Protein AF-A0A6I1F2P9-F1 (afdb_monomer)

Foldseek 3Di:
DPPDDQPLCPPPQWDDDVVDTDGHPPDDPVSVVSVVVVCCVVPVDPDPDDDPPPPPPPPVVLCVPLVCCLQPPVQVVCVVVVFGFLVSLLSLVCVLPVPCSVVLLVLLVVVPDPHSRRSRRVLSNVLSPDPDPVVSLQCCCPVSVDFQQSSLSSCCSNPVVRGDRDDPVVVVVCVVVVHDDDDSPCRGDDD

Secondary structure (DSSP, 8-state):
--PPPPGGGGSTTEEEETTEEEE-TT--HHHHHHHHHHHHHHSPPP-SSS---------GGGGTTHHHHIIIIIHHHHHHHSS--HHHHHHHHHHHHGGGHHHHHHHHHTTT-SSHHHHHHHHHHHHHH--SHHHHHHIIIIIS---HHHHHHHHHHH-TTT-----HHHHHHHHHTT-----TT--S---

Mean predicted aligned error: 13.9 Å

pLDDT: mean 85.66, std 15.65, range [37.16, 98.56]

Solvent-accessible surface area (backbone atoms only — not comparable to full-atom values): 11263 Å² total; per-residue (Å²): 129,91,70,80,80,63,75,37,74,79,35,94,40,45,41,83,48,91,100,49,74,49,69,46,96,83,50,53,68,71,44,52,51,52,47,53,53,50,48,43,68,78,50,56,78,73,63,99,70,88,78,84,71,80,73,71,80,76,60,67,71,56,60,74,48,48,64,60,36,36,63,57,50,48,21,48,50,26,72,74,71,41,30,42,53,39,70,60,51,48,50,52,40,36,75,76,36,56,92,44,41,69,61,50,53,50,54,51,46,72,73,73,42,97,40,62,48,59,33,38,28,50,57,37,31,53,44,58,70,45,90,43,72,66,57,36,51,43,42,35,23,62,76,67,62,31,40,51,48,56,36,28,41,51,39,22,38,73,38,56,95,81,34,57,69,50,41,73,69,53,51,53,51,36,48,76,72,72,47,90,76,82,71,76,82,67,47,59,74,77,133

Nearest PDB structures (foldseek):
  3fhg-assembly1_A  TM=4.119E-01  e=4.046E-01  Saccharolobus solfataricus

Sequence (191 aa):
MVGKKPNFIDSPYFVGEPDNWHLRPDAPKEVVNGYNEFMKEENPEPSKNQTESQEQELDFRAFYDIEKYLLGTVHNRFKEQGYLSAPDFFLIVIWKSNRSKSKVAKRVLEMGYPSLQEAVKSITAEVNLLNDSMQRLKYLMANCGFRLPMASAILTVLFPDSFTVYDVRVCDVLQVSGYRYHSLTDRKFSE

Radius of gyration: 24.93 Å; Cα contacts (8 Å, |Δi|>4): 177; chains: 1; bounding box: 52×33×72 Å

Structure (mmCIF, N/CA/C/O backbone):
data_AF-A0A6I1F2P9-F1
#
_entry.id   AF-A0A6I1F2P9-F1
#
loop_
_atom_site.group_PDB
_atom_site.id
_atom_site.type_symbol
_atom_site.label_atom_id
_atom_site.label_alt_id
_atom_site.label_comp_id
_atom_site.label_asym_id
_atom_site.label_entity_id
_atom_site.label_seq_id
_atom_site.pdbx_PDB_ins_code
_atom_site.Cartn_x
_atom_site.Cartn_y
_atom_site.Cartn_z
_atom_site.occupancy
_atom_site.B_iso_or_equiv
_atom_site.auth_seq_id
_atom_site.auth_comp_id
_atom_site.auth_asym_id
_atom_site.auth_atom_id
_atom_site.pdbx_PDB_model_num
ATOM 1 N N . MET A 1 1 ? -27.081 15.669 40.797 1.00 37.16 1 MET A N 1
ATOM 2 C CA . MET A 1 1 ? -27.094 15.279 42.223 1.00 37.16 1 MET A CA 1
ATOM 3 C C . MET A 1 1 ? -25.701 15.555 42.757 1.00 37.16 1 MET A C 1
ATOM 5 O O . MET A 1 1 ? -24.754 15.155 42.097 1.00 37.16 1 MET A O 1
ATOM 9 N N . VAL A 1 2 ? -25.548 16.303 43.852 1.00 40.19 2 VAL A N 1
ATOM 10 C CA . VAL A 1 2 ? -24.220 16.530 44.450 1.00 40.19 2 VAL A CA 1
ATOM 11 C C . VAL A 1 2 ? -23.868 15.256 45.215 1.00 40.19 2 VAL A C 1
ATOM 13 O O . VAL A 1 2 ? -24.245 15.098 46.374 1.00 40.19 2 VAL A O 1
ATOM 16 N N . GLY A 1 3 ? -23.268 14.294 44.509 1.00 56.28 3 GLY A N 1
ATOM 17 C CA . GLY A 1 3 ? -22.752 13.068 45.106 1.00 56.28 3 GLY A CA 1
ATOM 18 C C . GLY A 1 3 ? -21.722 13.427 46.170 1.00 56.28 3 GLY A C 1
ATOM 19 O O . GLY A 1 3 ? -20.904 14.329 45.981 1.00 56.28 3 GLY A O 1
ATOM 20 N N . LYS A 1 4 ? -21.802 12.774 47.329 1.00 67.44 4 LYS A N 1
ATOM 21 C CA . LYS A 1 4 ? -20.843 12.968 48.415 1.00 67.44 4 LYS A CA 1
ATOM 22 C C . LYS A 1 4 ? -19.451 12.631 47.875 1.00 67.44 4 LYS A C 1
ATOM 24 O O . LYS A 1 4 ? -19.230 11.505 47.446 1.00 67.44 4 LYS A O 1
ATOM 29 N N . LYS A 1 5 ? -18.542 13.612 47.867 1.00 76.00 5 LYS A N 1
ATOM 30 C CA . LYS A 1 5 ? -17.168 13.436 47.377 1.00 76.00 5 LYS A CA 1
ATOM 31 C C . LYS A 1 5 ? -16.517 12.235 48.092 1.00 76.00 5 LYS A C 1
ATOM 33 O O . LYS A 1 5 ? -16.494 12.236 49.325 1.00 76.00 5 LYS A O 1
ATOM 38 N N . PRO A 1 6 ? -16.005 11.230 47.363 1.00 81.56 6 PRO A N 1
ATOM 39 C CA . PRO A 1 6 ? -15.302 10.104 47.965 1.00 81.56 6 PRO A CA 1
ATOM 40 C C . PRO A 1 6 ? -14.040 10.535 48.719 1.00 81.56 6 PRO A C 1
ATOM 42 O O . PRO A 1 6 ? -13.285 11.388 48.250 1.00 81.56 6 PRO A O 1
ATOM 45 N N . ASN A 1 7 ? -13.761 9.883 49.850 1.00 83.00 7 ASN A N 1
ATOM 46 C CA . ASN A 1 7 ? -12.615 10.215 50.705 1.00 83.00 7 ASN A CA 1
ATOM 47 C C . ASN A 1 7 ? -11.250 9.981 50.027 1.00 83.00 7 ASN A C 1
ATOM 49 O O . ASN A 1 7 ? -10.272 10.625 50.400 1.00 83.00 7 ASN A O 1
ATOM 53 N N . PHE A 1 8 ? -11.155 9.072 49.045 1.00 86.12 8 PHE A N 1
ATOM 54 C CA . PHE A 1 8 ? -9.876 8.764 48.389 1.00 86.12 8 PHE A CA 1
ATOM 55 C C . PHE A 1 8 ? -9.343 9.937 47.551 1.00 86.12 8 PHE A C 1
ATOM 57 O O . PHE A 1 8 ? -8.138 10.006 47.333 1.00 86.12 8 PHE A O 1
ATOM 64 N N . ILE A 1 9 ? -10.205 10.861 47.105 1.00 86.69 9 ILE A N 1
ATOM 65 C CA . ILE A 1 9 ? -9.805 12.001 46.262 1.00 86.69 9 ILE A CA 1
ATOM 66 C C . ILE A 1 9 ? -8.877 12.960 47.025 1.00 86.69 9 ILE A C 1
ATOM 68 O O . ILE A 1 9 ? -8.029 13.606 46.421 1.00 86.69 9 ILE A O 1
ATOM 72 N N . ASP A 1 10 ? -9.011 13.036 48.352 1.00 88.06 10 ASP A N 1
ATOM 73 C CA . ASP A 1 10 ? -8.153 13.858 49.216 1.00 88.06 10 ASP A CA 1
ATOM 74 C C . ASP A 1 10 ? -6.884 13.118 49.682 1.00 88.06 10 ASP A C 1
ATOM 76 O O . ASP A 1 10 ? -6.092 13.645 50.464 1.00 88.06 10 ASP A O 1
ATOM 80 N N . SER A 1 11 ? -6.670 11.888 49.205 1.00 87.12 11 SER A N 1
ATOM 81 C CA . SER A 1 11 ? -5.486 11.097 49.527 1.00 87.12 11 SER A CA 1
ATOM 82 C C . SER A 1 11 ? -4.242 11.641 48.815 1.00 87.12 11 SER A C 1
ATOM 84 O O . SER A 1 11 ? -4.290 11.858 47.604 1.00 87.12 11 SER A O 1
ATOM 86 N N . PRO A 1 12 ? -3.078 11.747 49.489 1.00 90.56 12 PRO A N 1
ATOM 87 C CA . PRO A 1 12 ? -1.821 12.134 48.836 1.00 90.56 12 PRO A CA 1
ATOM 88 C C . PRO A 1 12 ? -1.334 11.101 47.802 1.00 90.56 12 PRO A C 1
ATOM 90 O O . PRO A 1 12 ? -0.401 11.370 47.043 1.00 90.56 12 PRO A O 1
ATOM 93 N N . TYR A 1 13 ? -1.952 9.917 47.778 1.00 89.50 13 TYR A N 1
ATOM 94 C CA . TYR A 1 13 ? -1.674 8.848 46.825 1.00 89.50 13 TYR A CA 1
ATOM 95 C C . TYR A 1 13 ? -2.549 8.912 45.570 1.00 89.50 13 TYR A C 1
ATOM 97 O O . TYR A 1 13 ? -2.275 8.180 44.623 1.00 89.50 13 TYR A O 1
ATOM 105 N N . PHE A 1 14 ? -3.587 9.750 45.554 1.00 90.56 14 PHE A N 1
ATOM 106 C CA . PHE A 1 14 ? -4.471 9.907 44.405 1.00 90.56 14 PHE A CA 1
ATOM 107 C C . PHE A 1 14 ? -3.921 10.940 43.419 1.00 90.56 14 PHE A C 1
ATOM 109 O O . PHE A 1 14 ? -3.511 12.036 43.802 1.00 90.56 14 PHE A O 1
ATOM 116 N N . VAL A 1 15 ? -3.910 10.577 42.137 1.00 86.56 15 VAL A N 1
ATOM 117 C CA . VAL A 1 15 ? -3.526 11.443 41.021 1.00 86.56 15 VAL A CA 1
ATOM 118 C C . VAL A 1 15 ? -4.770 11.680 40.172 1.00 86.56 15 VAL A C 1
ATOM 120 O O . VAL A 1 15 ? -5.302 10.745 39.584 1.00 86.56 15 VAL A O 1
ATOM 123 N N . GLY A 1 16 ? -5.247 12.926 40.150 1.00 85.56 16 GLY A N 1
ATOM 124 C CA . GLY A 1 16 ? -6.494 13.340 39.496 1.00 85.56 16 GLY A CA 1
ATOM 125 C C . GLY A 1 16 ? -6.275 14.190 38.244 1.00 85.56 16 GLY A C 1
ATOM 126 O O . GLY A 1 16 ? -6.893 15.244 38.104 1.00 85.56 16 GLY A O 1
ATOM 127 N N . GLU A 1 17 ? -5.360 13.787 37.365 1.00 84.44 17 GLU A N 1
ATOM 128 C CA . GLU A 1 17 ? -5.117 14.479 36.093 1.00 84.44 17 GLU A CA 1
ATOM 129 C C . GLU A 1 17 ? -6.258 14.207 35.090 1.00 84.44 17 GLU A C 1
ATOM 131 O O . GLU A 1 17 ? -6.824 13.112 35.107 1.00 84.44 17 GLU A O 1
ATOM 136 N N . PRO A 1 18 ? -6.621 15.154 34.202 1.00 69.50 18 PRO A N 1
ATOM 137 C CA . PRO A 1 18 ? -7.591 14.893 33.135 1.00 69.50 18 PRO A CA 1
ATOM 138 C C . PRO A 1 18 ? -7.186 13.653 32.317 1.00 69.50 18 PRO A C 1
ATOM 140 O O . PRO A 1 18 ? -6.043 13.564 31.880 1.00 69.50 18 PRO A O 1
ATOM 143 N N . AS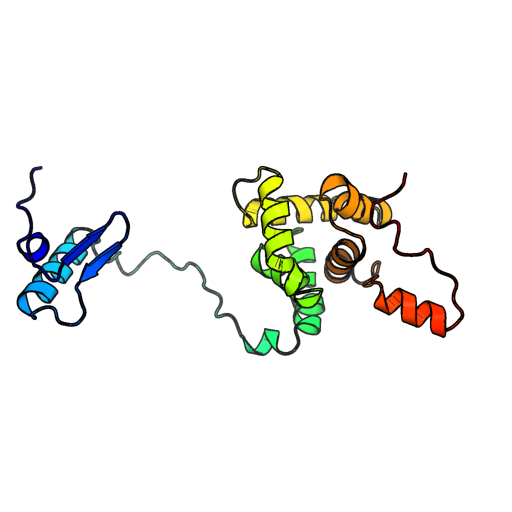P A 1 19 ? -8.103 12.693 32.161 1.00 67.31 19 ASP A N 1
ATOM 144 C CA . ASP A 1 19 ? -7.904 11.384 31.503 1.00 67.31 19 ASP A CA 1
ATOM 145 C C . ASP A 1 19 ? -6.862 10.436 32.139 1.00 67.31 19 ASP A C 1
ATOM 147 O O . ASP A 1 19 ? -6.539 9.397 31.563 1.00 67.31 19 ASP A O 1
ATOM 151 N N . ASN A 1 20 ? -6.350 10.737 33.338 1.00 78.19 20 ASN A N 1
ATOM 152 C CA . ASN A 1 20 ? -5.316 9.932 33.996 1.00 78.19 20 ASN A CA 1
ATOM 153 C C . ASN A 1 20 ? -5.538 9.810 35.514 1.00 78.19 20 ASN A C 1
ATOM 155 O O . ASN A 1 20 ? -4.704 10.211 36.330 1.00 78.19 20 ASN A O 1
ATOM 159 N N . TRP A 1 21 ? -6.684 9.248 35.904 1.00 85.81 21 TRP A N 1
ATOM 160 C CA . TRP A 1 21 ? -6.979 8.964 37.310 1.00 85.81 21 TRP A CA 1
ATOM 161 C C . TRP A 1 21 ? -6.337 7.647 37.731 1.00 85.81 21 TRP A C 1
ATOM 163 O O . TRP A 1 21 ? -6.618 6.597 37.155 1.00 85.81 21 TRP A O 1
ATOM 173 N N . HIS A 1 22 ? -5.459 7.698 38.730 1.00 86.81 22 HIS A N 1
ATOM 174 C CA . HIS A 1 22 ? -4.819 6.507 39.287 1.00 86.81 22 HIS A CA 1
ATOM 175 C C . HIS 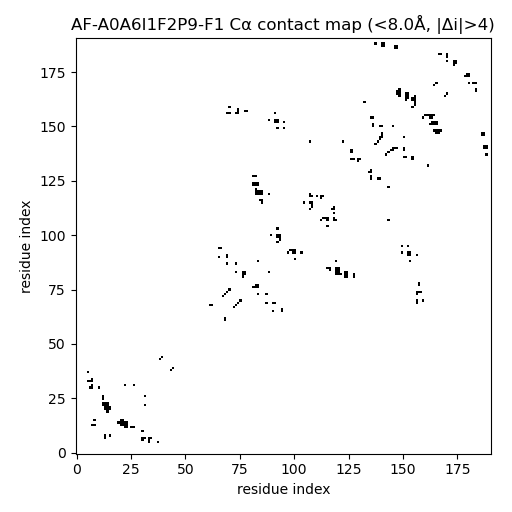A 1 22 ? -4.347 6.723 40.731 1.00 86.81 22 HIS A C 1
ATOM 177 O O . HIS A 1 22 ? -4.296 7.845 41.240 1.00 86.81 22 HIS A O 1
ATOM 183 N N . LEU A 1 23 ? -3.990 5.621 41.397 1.00 89.56 23 LEU A N 1
ATOM 184 C CA . LEU A 1 23 ? -3.323 5.625 42.696 1.00 89.56 23 LEU A CA 1
ATOM 185 C C . LEU A 1 23 ? -1.832 5.319 42.532 1.00 89.56 23 LEU A C 1
ATOM 187 O O . LEU A 1 23 ? -1.435 4.522 41.681 1.00 89.56 23 LEU A O 1
ATOM 191 N N . ARG A 1 24 ? -1.001 5.914 43.387 1.00 87.38 24 ARG A N 1
ATOM 192 C CA . ARG A 1 24 ? 0.413 5.545 43.515 1.00 87.38 24 ARG A CA 1
ATOM 193 C C . ARG A 1 24 ? 0.555 4.109 44.053 1.00 87.38 24 ARG A C 1
ATOM 195 O O . ARG A 1 24 ? -0.292 3.663 44.828 1.00 87.38 24 ARG A O 1
ATOM 202 N N . PRO A 1 25 ? 1.620 3.379 43.673 1.00 84.19 25 PRO A N 1
ATOM 203 C CA . PRO A 1 25 ? 1.782 1.957 43.999 1.00 84.19 25 PRO A CA 1
ATOM 204 C C . PRO A 1 25 ? 1.924 1.655 45.500 1.00 84.19 25 PRO A C 1
ATOM 206 O O . PRO A 1 25 ? 1.744 0.513 45.912 1.00 84.19 25 PRO A O 1
ATOM 209 N N . ASP A 1 26 ? 2.236 2.657 46.318 1.00 87.81 26 ASP A N 1
ATOM 210 C CA . ASP A 1 26 ? 2.389 2.580 47.772 1.00 87.81 26 ASP A CA 1
ATOM 211 C C . ASP A 1 26 ? 1.138 3.041 48.547 1.00 87.81 26 ASP A C 1
ATOM 213 O O . ASP A 1 26 ? 1.201 3.255 49.759 1.00 87.81 26 ASP A O 1
ATOM 217 N N . ALA A 1 27 ? -0.006 3.184 47.867 1.00 89.06 27 ALA A N 1
ATOM 218 C CA . ALA A 1 27 ? -1.256 3.606 48.487 1.00 89.06 27 ALA A CA 1
ATOM 219 C C . ALA A 1 27 ? -1.728 2.632 49.594 1.00 89.06 27 ALA A C 1
ATOM 221 O O . ALA A 1 27 ? -1.734 1.412 49.393 1.00 89.06 27 ALA A O 1
ATOM 222 N N . PRO A 1 28 ? -2.200 3.146 50.747 1.00 90.56 28 PRO A N 1
ATOM 223 C CA . PRO A 1 28 ? -2.808 2.334 51.796 1.00 90.56 28 PRO A CA 1
ATOM 224 C C . PRO A 1 28 ? -4.014 1.540 51.292 1.00 90.56 28 PRO A C 1
ATOM 226 O O . PRO A 1 28 ? -4.772 2.001 50.433 1.00 90.56 28 PRO A O 1
ATOM 229 N N . LYS A 1 29 ? -4.235 0.357 51.876 1.00 86.00 29 LYS A N 1
ATOM 230 C CA . LYS A 1 29 ? -5.320 -0.552 51.474 1.00 86.00 29 LYS A CA 1
ATOM 231 C C . LYS A 1 29 ? -6.698 0.104 51.563 1.00 86.00 29 LYS A C 1
ATOM 233 O O . LYS A 1 29 ? -7.539 -0.159 50.710 1.00 86.00 29 LYS A O 1
ATOM 238 N N . GLU A 1 30 ? -6.928 0.974 52.546 1.00 87.31 30 GLU A N 1
ATOM 239 C CA . GLU A 1 30 ? -8.204 1.683 52.683 1.00 87.31 30 GLU A CA 1
ATOM 240 C C . GLU A 1 30 ? -8.473 2.616 51.492 1.00 87.31 30 GLU A C 1
ATOM 242 O O . GLU A 1 30 ? -9.599 2.683 51.001 1.00 87.31 30 GLU A O 1
ATOM 247 N N . VAL A 1 31 ? -7.435 3.292 50.985 1.00 85.81 31 VAL A N 1
ATOM 248 C CA . VAL A 1 31 ? -7.526 4.193 49.823 1.00 85.81 31 VAL A CA 1
ATOM 249 C C . VAL A 1 31 ? -7.784 3.396 48.546 1.00 85.81 31 VAL A C 1
ATOM 251 O O . VAL A 1 31 ? -8.632 3.783 47.745 1.00 85.81 31 VAL A O 1
ATOM 254 N N . VAL A 1 32 ? -7.092 2.264 48.378 1.00 86.38 32 VAL A N 1
ATOM 255 C CA . VAL A 1 32 ? -7.274 1.359 47.230 1.00 86.38 32 VAL A CA 1
ATOM 256 C C . VAL A 1 32 ? -8.697 0.812 47.179 1.00 86.38 32 VAL A C 1
ATOM 258 O O . VAL A 1 32 ? -9.325 0.832 46.122 1.00 86.38 32 VAL A O 1
ATOM 261 N N . ASN A 1 33 ? -9.232 0.366 48.317 1.00 85.44 33 ASN A N 1
ATOM 262 C CA . ASN A 1 33 ? -10.596 -0.151 48.386 1.00 85.44 33 ASN A CA 1
ATOM 263 C C . ASN A 1 33 ? -11.622 0.928 48.019 1.00 85.44 33 ASN A C 1
ATOM 265 O O . ASN A 1 33 ? -12.460 0.685 47.154 1.00 85.44 33 ASN A O 1
ATOM 269 N N . GLY A 1 34 ? -11.502 2.132 48.593 1.00 85.06 34 GLY A N 1
ATOM 270 C CA . GLY A 1 34 ? -12.416 3.238 48.296 1.00 85.06 34 GLY A CA 1
ATOM 271 C C . GLY A 1 34 ? -12.358 3.710 46.838 1.00 85.06 34 GLY A C 1
ATOM 272 O O . GLY A 1 34 ? -13.390 4.037 46.258 1.00 85.06 34 GLY A O 1
ATOM 273 N N . TYR A 1 35 ? -11.172 3.708 46.221 1.00 86.50 35 TYR A N 1
ATOM 274 C CA . TYR A 1 35 ? -11.013 4.008 44.795 1.00 86.50 35 TYR A CA 1
ATOM 275 C C . TYR A 1 35 ? -11.685 2.954 43.905 1.00 86.50 35 TYR A C 1
ATOM 277 O O . TYR A 1 35 ? -12.406 3.295 42.970 1.00 86.50 35 TYR A O 1
ATOM 285 N N . ASN A 1 36 ? -11.487 1.670 44.216 1.00 84.50 36 ASN A N 1
ATOM 286 C CA . ASN A 1 36 ? -12.069 0.565 43.454 1.00 84.50 36 ASN A CA 1
ATOM 287 C C . ASN A 1 36 ? -13.598 0.513 43.566 1.00 84.50 36 ASN A C 1
ATOM 289 O O . ASN A 1 36 ? -14.265 0.189 42.588 1.00 84.50 36 ASN A O 1
ATOM 293 N N . GLU A 1 37 ? -14.158 0.807 44.741 1.00 86.31 37 GLU A N 1
ATOM 294 C CA . GLU A 1 37 ? -15.610 0.910 44.937 1.00 86.31 37 GLU A CA 1
ATOM 295 C C . GLU A 1 37 ? -16.201 2.032 44.084 1.00 86.31 37 GLU A C 1
ATOM 297 O O . GLU A 1 37 ? -17.134 1.793 43.324 1.00 86.31 37 GLU A O 1
ATOM 302 N N . PHE A 1 38 ? -15.592 3.218 44.114 1.00 84.31 38 PHE A N 1
ATOM 303 C CA . PHE A 1 38 ? -16.034 4.347 43.301 1.00 84.31 38 PHE A CA 1
ATOM 304 C C . PHE A 1 38 ? -15.941 4.072 41.795 1.00 84.31 38 PHE A C 1
ATOM 306 O O . PHE A 1 38 ? -16.872 4.372 41.055 1.00 84.31 38 PHE A O 1
ATOM 313 N N . MET A 1 39 ? -14.858 3.439 41.332 1.00 79.88 39 MET A N 1
ATOM 314 C CA . MET A 1 39 ? -14.728 3.064 39.920 1.00 79.88 39 MET A CA 1
ATOM 315 C C . MET A 1 39 ? -15.780 2.040 39.480 1.00 79.88 39 MET A C 1
ATOM 317 O O . MET A 1 39 ? -16.229 2.095 38.339 1.00 79.88 39 MET A O 1
ATOM 321 N N . LYS A 1 40 ? -16.208 1.139 40.374 1.00 80.50 40 LYS A N 1
ATOM 322 C CA . LYS A 1 40 ? -17.317 0.208 40.110 1.00 80.50 40 LYS A CA 1
ATOM 323 C C . LYS A 1 40 ? -18.682 0.896 40.073 1.00 80.50 40 LYS A C 1
ATOM 325 O O . LYS A 1 40 ? -19.576 0.390 39.406 1.00 80.50 40 LYS A O 1
ATOM 330 N N . GLU A 1 41 ? -18.865 1.998 40.797 1.00 78.38 41 GLU A N 1
ATOM 331 C CA . GLU A 1 41 ? -20.106 2.783 40.776 1.00 78.38 41 GLU A CA 1
ATOM 332 C C . GLU A 1 41 ? -20.204 3.676 39.530 1.00 78.38 41 GLU A C 1
ATOM 334 O O . GLU A 1 41 ? -21.264 3.739 38.910 1.00 78.38 41 GLU A O 1
ATOM 339 N N . GLU A 1 42 ? -19.107 4.333 39.139 1.00 74.25 42 GLU A N 1
ATOM 340 C CA . GLU A 1 42 ? -19.047 5.222 37.966 1.00 74.25 42 GLU A CA 1
ATOM 341 C C . GLU A 1 42 ? -18.990 4.450 36.639 1.00 74.25 42 GLU A C 1
ATOM 343 O O . GLU A 1 42 ? -19.576 4.869 35.643 1.00 74.25 42 GLU A O 1
ATOM 348 N N . ASN A 1 43 ? -18.314 3.299 36.627 1.00 65.69 43 ASN A N 1
ATOM 349 C CA . ASN A 1 43 ? -18.296 2.348 35.520 1.00 65.69 43 ASN A CA 1
ATOM 350 C C . ASN A 1 43 ? -18.782 0.990 36.037 1.00 65.69 43 ASN A C 1
ATOM 352 O O . ASN A 1 43 ? -17.961 0.107 36.312 1.00 65.69 43 ASN A O 1
ATOM 356 N N . PRO A 1 44 ? -20.107 0.799 36.190 1.00 59.50 44 PRO A N 1
ATOM 357 C CA . PRO A 1 44 ? -20.640 -0.517 36.500 1.00 59.50 44 PRO A CA 1
ATOM 358 C C . PRO A 1 44 ? -20.125 -1.498 35.453 1.00 59.50 44 PRO A C 1
ATOM 360 O O . PRO A 1 44 ? -20.199 -1.212 34.255 1.00 59.50 44 PRO A O 1
ATOM 363 N N . GLU A 1 45 ? -19.571 -2.629 35.908 1.00 48.69 45 GLU A N 1
ATOM 364 C CA . GLU A 1 45 ? -19.126 -3.688 35.004 1.00 48.69 45 GLU A CA 1
ATOM 365 C C . GLU A 1 45 ? -20.243 -3.934 33.985 1.00 48.69 45 GLU A C 1
ATOM 367 O O . GLU A 1 45 ? -21.381 -4.215 34.392 1.00 48.69 45 GLU A O 1
ATOM 372 N N . PRO A 1 46 ? -19.977 -3.788 32.674 1.00 42.03 46 PRO A N 1
ATOM 373 C CA . PRO A 1 46 ? -20.993 -4.083 31.690 1.00 42.03 46 PRO A CA 1
ATOM 374 C C . PRO A 1 46 ? -21.441 -5.521 31.928 1.00 42.03 46 PRO A C 1
ATOM 376 O O . PRO A 1 46 ? -20.620 -6.421 32.139 1.00 42.03 46 PRO A O 1
ATOM 379 N N . SER A 1 47 ? -22.763 -5.727 31.947 1.00 38.03 47 SER A N 1
ATOM 380 C CA . SER A 1 47 ? -23.341 -7.066 32.007 1.00 38.03 47 SER A CA 1
ATOM 381 C C . SER A 1 47 ? -22.582 -7.955 31.025 1.00 38.03 47 SER A C 1
ATOM 383 O O . SER A 1 47 ? -22.290 -7.502 29.920 1.00 38.03 47 SER A O 1
ATOM 385 N N . LYS A 1 48 ? -22.259 -9.195 31.409 1.00 46.12 48 LYS A N 1
ATOM 386 C CA . LYS A 1 48 ? -21.417 -10.137 30.641 1.00 46.12 48 LYS A CA 1
ATOM 387 C C . LYS A 1 48 ? -21.927 -10.507 29.234 1.00 46.12 48 LYS A C 1
ATOM 389 O O . LYS A 1 48 ? -21.430 -11.454 28.641 1.00 46.12 48 LYS A O 1
ATOM 394 N N . ASN A 1 49 ? -22.883 -9.770 28.687 1.00 49.16 49 ASN A N 1
ATOM 395 C CA . ASN A 1 49 ? -23.316 -9.840 27.309 1.00 49.16 49 ASN A CA 1
ATOM 396 C C . ASN A 1 49 ? -23.136 -8.456 26.679 1.00 49.16 49 ASN A C 1
ATOM 398 O O . ASN A 1 49 ? -23.752 -7.505 27.148 1.00 49.16 49 ASN A O 1
ATOM 402 N N . GLN A 1 50 ? -22.385 -8.408 25.573 1.00 48.41 50 GLN A N 1
ATOM 403 C CA . GLN A 1 50 ? -22.079 -7.250 24.712 1.00 48.41 50 GLN A CA 1
ATOM 404 C C . GLN A 1 50 ? -20.704 -6.621 24.965 1.00 48.41 50 GLN A C 1
ATOM 406 O O . GLN A 1 50 ? -20.578 -5.587 25.608 1.00 48.41 50 GLN A O 1
ATOM 411 N N . THR A 1 51 ? -19.666 -7.251 24.411 1.00 38.16 51 THR A N 1
ATOM 412 C CA . THR A 1 51 ? -18.738 -6.653 23.429 1.00 38.16 51 THR A CA 1
ATOM 413 C C . THR A 1 51 ? -17.865 -7.797 22.909 1.00 38.16 51 THR A C 1
ATOM 415 O O . THR A 1 51 ? -16.732 -7.982 23.331 1.00 38.16 51 THR A O 1
ATOM 418 N N . GLU A 1 52 ? -18.399 -8.607 21.994 1.00 38.56 52 GLU A N 1
ATOM 419 C CA . GLU A 1 52 ? -17.538 -9.337 21.058 1.00 38.56 52 GLU A CA 1
ATOM 420 C C . GLU A 1 52 ? -17.144 -8.354 19.949 1.00 38.56 52 GLU A C 1
ATOM 422 O O . GLU A 1 52 ? -17.583 -8.447 18.805 1.00 38.56 52 GLU A O 1
ATOM 427 N N . SER A 1 53 ? -16.308 -7.367 20.276 1.00 39.31 53 SER A N 1
ATOM 428 C CA . SER A 1 53 ? -15.324 -6.956 19.284 1.00 39.31 53 SER A CA 1
ATOM 429 C C . SER A 1 53 ? -14.431 -8.175 19.127 1.00 39.31 53 SER A C 1
ATOM 431 O O . SER A 1 53 ? -13.696 -8.508 20.053 1.00 39.31 53 SER A O 1
ATOM 433 N N . GLN A 1 54 ? -14.577 -8.900 18.020 1.00 39.38 54 GLN A N 1
ATOM 434 C CA . GLN A 1 54 ? -13.677 -9.992 17.678 1.00 39.38 54 GLN A CA 1
ATOM 435 C C . GLN A 1 54 ? -12.262 -9.415 17.547 1.00 39.38 54 GLN A C 1
ATOM 437 O O . GLN A 1 54 ? -11.833 -9.028 16.461 1.00 39.38 54 GLN A O 1
ATOM 442 N N . GLU A 1 55 ? -11.536 -9.317 18.658 1.00 46.34 55 GLU A N 1
ATOM 443 C CA . GLU A 1 55 ? -10.085 -9.287 18.639 1.00 46.34 55 GLU A CA 1
ATOM 444 C C . GLU A 1 55 ? -9.678 -10.643 18.075 1.00 46.34 55 GLU A C 1
ATOM 446 O O . GLU A 1 55 ? -9.586 -11.642 18.784 1.00 46.34 55 GLU A O 1
ATOM 451 N N . GLN A 1 56 ? -9.530 -10.704 16.750 1.00 53.81 56 GLN A N 1
ATOM 452 C CA . GLN A 1 56 ? -8.795 -11.788 16.126 1.00 53.81 56 GLN A CA 1
ATOM 453 C C . GLN A 1 56 ? -7.432 -11.814 16.809 1.00 53.81 56 GLN A C 1
ATOM 455 O O . GLN A 1 56 ? -6.659 -10.864 16.672 1.00 53.81 56 GLN A O 1
ATOM 460 N N . GLU A 1 57 ? -7.177 -12.870 17.581 1.00 55.41 57 GLU A N 1
ATOM 461 C CA . GLU A 1 57 ? -5.890 -13.126 18.211 1.00 55.41 57 GLU A CA 1
ATOM 462 C C . GLU A 1 57 ? -4.822 -13.040 17.116 1.00 55.41 57 GLU A C 1
ATOM 464 O O . GLU A 1 57 ? -4.761 -13.868 16.203 1.00 55.41 57 GLU A O 1
ATOM 469 N N . LEU A 1 58 ? -4.051 -11.951 17.133 1.00 63.09 58 LEU A N 1
ATOM 470 C CA . LEU A 1 58 ? -3.018 -11.694 16.142 1.00 63.09 58 LEU A CA 1
ATOM 471 C C . LEU A 1 58 ? -1.964 -12.790 16.282 1.00 63.09 58 LEU A C 1
ATOM 473 O O . LEU A 1 58 ? -1.164 -12.771 17.217 1.00 63.09 58 LEU A O 1
ATOM 477 N N . ASP A 1 59 ? -1.947 -13.743 15.350 1.00 74.94 59 ASP A N 1
ATOM 478 C CA . ASP A 1 59 ? -0.887 -14.742 15.308 1.00 74.94 59 ASP A CA 1
ATOM 479 C C . ASP A 1 59 ? 0.424 -14.062 14.908 1.00 74.94 59 ASP A C 1
ATOM 481 O O . ASP A 1 59 ? 0.741 -13.888 13.729 1.00 74.94 59 ASP A O 1
ATOM 485 N N . PHE A 1 60 ? 1.217 -13.680 15.908 1.00 76.31 60 PHE A N 1
ATOM 486 C CA . PHE A 1 60 ? 2.500 -13.028 15.684 1.00 76.31 60 PHE A CA 1
ATOM 487 C C . PHE A 1 60 ? 3.479 -13.892 14.876 1.00 76.31 60 PHE A C 1
ATOM 489 O O . PHE A 1 60 ? 4.401 -13.350 14.262 1.00 76.31 60 PHE A O 1
ATOM 496 N N . ARG A 1 61 ? 3.278 -15.218 14.814 1.00 79.00 61 ARG A N 1
ATOM 497 C CA . ARG A 1 61 ? 4.092 -16.120 13.983 1.00 79.00 61 ARG A CA 1
ATOM 498 C C . ARG A 1 61 ? 3.868 -15.864 12.499 1.00 79.00 61 ARG A C 1
ATOM 500 O O . ARG A 1 61 ? 4.804 -16.021 11.718 1.00 79.00 61 ARG A O 1
ATOM 507 N N . ALA A 1 62 ? 2.675 -15.411 12.115 1.00 75.00 62 ALA A N 1
ATOM 508 C CA . ALA A 1 62 ? 2.367 -15.054 10.737 1.00 75.00 62 ALA A CA 1
ATOM 509 C C . ALA A 1 62 ? 3.235 -13.885 10.233 1.00 75.00 62 ALA A C 1
ATOM 511 O O . ALA A 1 62 ? 3.518 -13.807 9.042 1.00 75.00 62 ALA A O 1
ATOM 512 N N . PHE A 1 63 ? 3.732 -13.023 11.129 1.00 77.88 63 PHE A N 1
ATOM 513 C CA . PHE A 1 63 ? 4.630 -11.917 10.778 1.00 77.88 63 PHE A CA 1
ATOM 514 C C . PHE A 1 63 ? 6.111 -12.308 10.712 1.00 77.88 63 PHE A C 1
ATOM 516 O O . PHE A 1 63 ? 6.941 -11.445 10.437 1.00 77.88 63 PHE A O 1
ATOM 523 N N . TYR A 1 64 ? 6.476 -13.572 10.955 1.00 84.50 64 TYR A N 1
ATOM 524 C CA . TYR A 1 64 ? 7.858 -14.018 10.750 1.00 84.50 64 TYR A CA 1
ATOM 525 C C . TYR A 1 64 ? 8.243 -13.947 9.266 1.00 84.50 64 TYR A C 1
ATOM 527 O O . TYR A 1 64 ? 9.306 -13.438 8.917 1.00 84.50 64 TYR A O 1
ATOM 535 N N . ASP A 1 65 ? 7.336 -14.393 8.396 1.00 89.75 65 ASP A N 1
ATOM 536 C CA . ASP A 1 65 ? 7.439 -14.250 6.946 1.00 89.75 65 ASP A CA 1
ATOM 537 C C . ASP A 1 65 ? 6.447 -13.182 6.472 1.00 89.75 65 ASP A C 1
ATOM 539 O O . ASP A 1 65 ? 5.345 -13.466 5.993 1.00 89.75 65 ASP A O 1
ATOM 543 N N . ILE A 1 66 ? 6.838 -11.919 6.672 1.00 91.31 66 ILE A N 1
ATOM 544 C CA . ILE A 1 66 ? 6.002 -10.760 6.339 1.00 91.31 66 ILE A CA 1
ATOM 545 C C . ILE A 1 66 ? 5.616 -10.780 4.861 1.00 91.31 66 ILE A C 1
ATOM 547 O O . ILE A 1 66 ? 4.483 -10.452 4.535 1.00 91.31 66 ILE A O 1
ATOM 551 N N . GLU A 1 67 ? 6.520 -11.167 3.964 1.00 94.12 67 GLU A N 1
ATOM 552 C CA . GLU A 1 67 ? 6.237 -11.162 2.529 1.00 94.12 67 GLU A CA 1
ATOM 553 C C . GLU A 1 67 ? 5.150 -12.176 2.172 1.00 94.12 67 GLU A C 1
ATOM 555 O O . GLU A 1 67 ? 4.174 -11.819 1.508 1.00 94.12 67 GLU A O 1
ATOM 560 N N . LYS A 1 68 ? 5.241 -13.401 2.702 1.00 94.50 68 LYS A N 1
ATOM 561 C CA . LYS A 1 68 ? 4.186 -14.405 2.547 1.00 94.50 68 LYS A CA 1
ATOM 562 C C . LYS A 1 68 ? 2.861 -13.944 3.148 1.00 94.50 68 LYS A C 1
ATOM 564 O O . LYS A 1 68 ? 1.815 -14.168 2.543 1.00 94.50 68 LYS A O 1
ATOM 569 N N . TYR A 1 69 ? 2.879 -13.284 4.305 1.00 94.56 69 TYR A N 1
ATOM 570 C CA . TYR A 1 69 ? 1.665 -12.721 4.899 1.00 94.56 69 TYR A CA 1
ATOM 571 C C . TYR A 1 69 ? 1.069 -11.598 4.039 1.00 94.56 69 TYR A C 1
ATOM 573 O O . TYR A 1 69 ? -0.145 -11.543 3.848 1.00 94.56 69 TYR A O 1
ATOM 581 N N . LEU A 1 70 ? 1.899 -10.717 3.480 1.00 96.44 70 LEU A N 1
ATOM 582 C CA . LEU A 1 70 ? 1.440 -9.624 2.627 1.00 96.44 70 LEU A CA 1
ATOM 583 C C . LEU A 1 70 ? 0.830 -10.154 1.322 1.00 96.44 70 LEU A C 1
ATOM 585 O O . LEU A 1 70 ? -0.299 -9.805 0.985 1.00 96.44 70 LEU A O 1
ATOM 589 N N . LEU A 1 71 ? 1.543 -11.026 0.609 1.00 96.31 71 LEU A N 1
ATOM 590 C CA . LEU A 1 71 ? 1.110 -11.548 -0.691 1.00 96.31 71 LEU A CA 1
ATOM 591 C C . LEU A 1 71 ? 0.035 -12.639 -0.578 1.00 96.31 71 LEU A C 1
ATOM 593 O O . LEU A 1 71 ? -0.723 -12.849 -1.519 1.00 96.31 71 LEU A O 1
ATOM 597 N N . GLY A 1 72 ? -0.051 -13.329 0.561 1.00 94.56 72 GLY A N 1
ATOM 598 C CA . GLY A 1 72 ? -1.050 -14.367 0.814 1.00 94.56 72 GLY A CA 1
ATOM 599 C C . GLY A 1 72 ? -2.287 -13.851 1.546 1.00 94.56 72 GLY A C 1
ATOM 600 O O . GLY A 1 72 ? -3.405 -14.081 1.106 1.00 94.56 72 GLY A O 1
ATOM 601 N N . THR A 1 73 ? -2.121 -13.151 2.665 1.00 94.94 73 THR A N 1
ATOM 602 C CA . THR A 1 73 ? -3.245 -12.743 3.522 1.00 94.94 73 THR A CA 1
ATOM 603 C C . THR A 1 73 ? -3.738 -11.344 3.177 1.00 94.94 73 THR A C 1
ATOM 605 O O . THR A 1 73 ? -4.927 -11.154 2.924 1.00 94.94 73 THR A O 1
ATOM 608 N N . VAL A 1 74 ? -2.842 -10.352 3.148 1.00 96.19 74 VAL A N 1
ATOM 609 C CA . VAL A 1 74 ? -3.230 -8.948 2.923 1.00 96.19 74 VAL A CA 1
ATOM 610 C C . VAL A 1 74 ? -3.771 -8.740 1.512 1.00 96.19 74 VAL A C 1
ATOM 612 O O . VAL A 1 74 ? -4.811 -8.103 1.350 1.00 96.19 74 VAL A O 1
ATOM 615 N N . HIS A 1 75 ? -3.118 -9.323 0.505 1.00 97.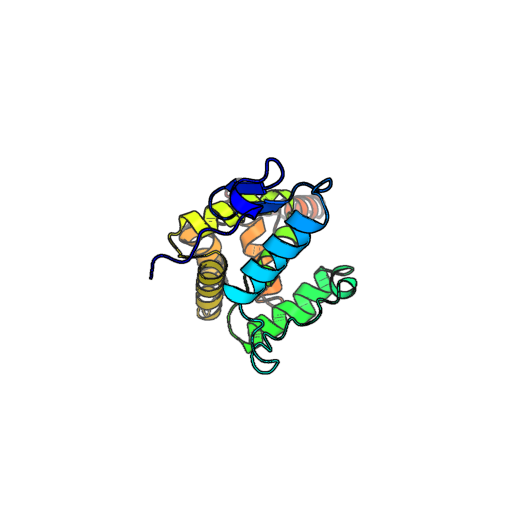88 75 HIS A N 1
ATOM 616 C CA . HIS A 1 75 ? -3.596 -9.307 -0.875 1.00 97.88 75 HIS A CA 1
ATOM 617 C C . HIS A 1 75 ? -5.014 -9.888 -1.005 1.00 97.88 75 HIS A C 1
ATOM 619 O O . HIS A 1 75 ? -5.889 -9.253 -1.589 1.00 97.88 75 HIS A O 1
ATOM 625 N N . ASN A 1 76 ? -5.268 -11.065 -0.422 1.00 97.69 76 ASN A N 1
ATOM 626 C CA . ASN A 1 76 ? -6.580 -11.709 -0.516 1.00 97.69 76 ASN A CA 1
ATOM 627 C C . ASN A 1 76 ? -7.671 -10.891 0.184 1.00 97.69 76 ASN A C 1
ATOM 629 O O . ASN A 1 76 ? -8.725 -10.669 -0.405 1.00 97.69 76 ASN A O 1
ATOM 633 N N . ARG A 1 77 ? -7.393 -10.336 1.372 1.00 96.62 77 ARG A N 1
ATOM 634 C CA . ARG A 1 77 ? -8.324 -9.412 2.042 1.00 96.62 77 ARG A CA 1
ATOM 635 C C . ARG A 1 77 ? -8.640 -8.203 1.173 1.00 96.62 77 ARG A C 1
ATOM 637 O O . ARG A 1 77 ? -9.803 -7.844 1.038 1.00 96.62 77 ARG A O 1
ATOM 644 N N . PHE A 1 78 ? -7.624 -7.591 0.562 1.00 98.12 78 PHE A N 1
ATOM 645 C CA . PHE A 1 78 ? -7.824 -6.483 -0.370 1.00 98.12 78 PHE A CA 1
ATOM 646 C C . PHE A 1 78 ? -8.707 -6.884 -1.552 1.00 98.12 78 PHE A C 1
ATOM 648 O O . PHE A 1 78 ? -9.631 -6.152 -1.887 1.00 98.12 78 PHE A O 1
ATOM 655 N N . LYS A 1 79 ? -8.461 -8.049 -2.156 1.00 97.50 79 LYS A N 1
ATOM 656 C CA . LYS A 1 79 ? -9.252 -8.560 -3.279 1.00 97.50 79 LYS A CA 1
ATOM 657 C C . LYS A 1 79 ? -10.717 -8.798 -2.899 1.00 97.50 79 LYS A C 1
ATOM 659 O O . LYS A 1 79 ? -11.599 -8.536 -3.709 1.00 97.50 79 LYS A O 1
ATOM 664 N N . GLU A 1 80 ? -10.969 -9.286 -1.688 1.00 97.19 80 GLU A N 1
ATOM 665 C CA . GLU A 1 80 ? -12.314 -9.575 -1.182 1.00 97.19 80 GLU A CA 1
ATOM 666 C C . GLU A 1 80 ? -13.089 -8.307 -0.800 1.00 97.19 80 GLU A C 1
ATOM 668 O O . GLU A 1 80 ? -14.260 -8.178 -1.149 1.00 97.19 80 GLU A O 1
ATOM 673 N N . GLN A 1 81 ? -12.453 -7.360 -0.101 1.00 96.94 81 GLN A N 1
ATOM 674 C CA . GLN A 1 81 ? -13.133 -6.177 0.451 1.00 96.94 81 GLN A CA 1
ATOM 675 C C . GLN A 1 81 ? -12.977 -4.903 -0.397 1.00 96.94 81 GLN A C 1
ATOM 677 O O . GLN A 1 81 ? -13.723 -3.942 -0.225 1.00 96.94 81 GLN A O 1
ATOM 682 N N . GLY A 1 82 ? -11.994 -4.870 -1.297 1.00 97.94 82 GLY A N 1
ATOM 683 C CA . GLY A 1 82 ? -11.685 -3.748 -2.185 1.00 97.94 82 GLY A CA 1
ATOM 684 C C . GLY A 1 82 ? -10.872 -2.607 -1.564 1.00 97.94 82 GLY A C 1
ATOM 685 O O . GLY A 1 82 ? -10.665 -1.595 -2.223 1.00 97.94 82 GLY A O 1
ATOM 686 N N . TYR A 1 83 ? -10.418 -2.735 -0.316 1.00 98.31 83 TYR A N 1
ATOM 687 C CA . TYR A 1 83 ? -9.604 -1.737 0.394 1.00 98.31 83 TYR A CA 1
ATOM 688 C C . TYR A 1 83 ? -8.689 -2.408 1.430 1.00 98.31 83 TYR A C 1
ATOM 690 O O . TYR A 1 83 ? -8.736 -3.623 1.608 1.00 98.31 83 TYR A O 1
ATOM 698 N N . LEU A 1 84 ? -7.838 -1.644 2.117 1.00 97.56 84 LEU A N 1
ATOM 699 C CA . LEU A 1 84 ? -7.034 -2.117 3.247 1.00 97.56 84 LEU A CA 1
ATOM 700 C C . LEU A 1 84 ? -7.434 -1.464 4.568 1.00 97.56 84 LEU A C 1
ATOM 702 O O . LEU A 1 84 ? -7.905 -0.328 4.615 1.00 97.56 84 LEU A O 1
ATOM 706 N N . SER A 1 85 ? -7.170 -2.187 5.655 1.00 96.50 85 SER A N 1
ATOM 707 C CA . SER A 1 85 ? -7.112 -1.615 6.997 1.00 96.50 85 SER A CA 1
ATOM 708 C C . SER A 1 85 ? -5.810 -0.823 7.187 1.00 96.50 85 SER A C 1
ATOM 710 O O . SER A 1 85 ? -4.809 -1.080 6.510 1.00 96.50 85 SER A O 1
ATOM 712 N N . ALA A 1 86 ? -5.784 0.131 8.123 1.00 96.19 86 ALA A N 1
ATOM 713 C CA . ALA A 1 86 ? -4.548 0.832 8.468 1.00 96.19 86 ALA A CA 1
ATOM 714 C C . ALA A 1 86 ? -3.437 -0.132 8.935 1.00 96.19 86 ALA A C 1
ATOM 716 O O . ALA A 1 86 ? -2.320 0.008 8.431 1.00 96.19 86 ALA A O 1
ATOM 717 N N . PRO A 1 87 ? -3.691 -1.129 9.810 1.00 94.56 87 PRO A N 1
ATOM 718 C CA . PRO A 1 87 ? -2.680 -2.125 10.164 1.00 94.56 87 PRO A CA 1
ATOM 719 C C . PRO A 1 87 ? -2.062 -2.824 8.945 1.00 94.56 87 PRO A C 1
ATOM 721 O O . PRO A 1 87 ? -0.840 -2.813 8.798 1.00 94.56 87 PRO A O 1
ATOM 724 N N . ASP A 1 88 ? -2.884 -3.348 8.029 1.00 95.38 88 ASP A N 1
ATOM 725 C CA . ASP A 1 88 ? -2.398 -4.053 6.836 1.00 95.38 88 ASP A CA 1
ATOM 726 C C . ASP A 1 88 ? -1.582 -3.129 5.918 1.00 95.38 88 ASP A C 1
ATOM 728 O O . ASP A 1 88 ? -0.504 -3.492 5.446 1.00 95.38 88 ASP A O 1
ATOM 732 N N . PHE A 1 89 ? -2.041 -1.893 5.713 1.00 97.88 89 PHE A N 1
ATOM 733 C CA . PHE A 1 89 ? -1.307 -0.906 4.923 1.00 97.88 89 PHE A CA 1
ATOM 734 C C . PHE A 1 89 ? 0.051 -0.564 5.543 1.00 97.88 89 PHE A C 1
ATOM 736 O O . PHE A 1 89 ? 1.066 -0.493 4.844 1.00 97.88 89 PHE A O 1
ATOM 743 N N . PHE A 1 90 ? 0.109 -0.371 6.862 1.00 96.69 90 PHE A N 1
ATOM 744 C CA . PHE A 1 90 ? 1.365 -0.052 7.534 1.00 96.69 90 PHE A CA 1
ATOM 745 C C . PHE A 1 90 ? 2.320 -1.243 7.620 1.00 96.69 90 PHE A C 1
ATOM 747 O O . PHE A 1 90 ? 3.530 -1.011 7.629 1.00 96.69 90 PHE A O 1
ATOM 754 N N . LEU A 1 91 ? 1.837 -2.489 7.575 1.00 95.69 91 LEU A N 1
ATOM 755 C CA . LEU A 1 91 ? 2.703 -3.656 7.378 1.00 95.69 91 LEU A CA 1
ATOM 756 C C . LEU A 1 91 ? 3.451 -3.572 6.042 1.00 95.69 91 LEU A C 1
ATOM 758 O O . LEU A 1 91 ? 4.667 -3.766 6.025 1.00 95.69 91 LEU A O 1
ATOM 762 N N . ILE A 1 92 ? 2.784 -3.172 4.952 1.00 97.50 92 ILE A N 1
ATOM 763 C CA . ILE A 1 92 ? 3.438 -2.952 3.648 1.00 97.50 92 ILE A CA 1
ATOM 764 C C . ILE A 1 92 ? 4.489 -1.839 3.749 1.00 97.50 92 ILE A C 1
ATOM 766 O O . ILE A 1 92 ? 5.615 -1.978 3.266 1.00 97.50 92 ILE A O 1
ATOM 770 N N . VAL A 1 93 ? 4.153 -0.730 4.415 1.00 96.56 93 VAL A N 1
ATOM 771 C CA . VAL A 1 93 ? 5.082 0.396 4.612 1.00 96.56 93 VAL A CA 1
ATOM 772 C C . VAL A 1 93 ? 6.313 -0.035 5.412 1.00 96.56 93 VAL A C 1
ATOM 774 O O . VAL A 1 93 ? 7.432 0.357 5.071 1.00 96.56 93 VAL A O 1
ATOM 777 N N . ILE A 1 94 ? 6.128 -0.831 6.467 1.00 94.25 94 ILE A N 1
ATOM 778 C CA . ILE A 1 94 ? 7.208 -1.339 7.319 1.00 94.25 94 ILE A CA 1
ATOM 779 C C . ILE A 1 94 ? 8.087 -2.321 6.544 1.00 94.25 94 ILE A C 1
ATOM 781 O O . ILE A 1 94 ? 9.308 -2.135 6.544 1.00 94.25 94 ILE A O 1
ATOM 785 N N . TRP A 1 95 ? 7.477 -3.279 5.836 1.00 95.00 95 TRP A N 1
ATOM 786 C CA . TRP A 1 95 ? 8.151 -4.223 4.939 1.00 95.00 95 TRP A CA 1
ATOM 787 C C . TRP A 1 95 ? 9.012 -3.490 3.911 1.00 95.00 95 TRP A C 1
ATOM 789 O O . TRP A 1 95 ? 10.208 -3.751 3.781 1.00 95.00 95 TRP A O 1
ATOM 799 N N . LYS A 1 96 ? 8.455 -2.467 3.254 1.00 93.81 96 LYS A N 1
ATOM 800 C CA . LYS A 1 96 ? 9.202 -1.677 2.275 1.00 93.81 96 LYS A CA 1
ATOM 801 C C . LYS A 1 96 ? 10.303 -0.827 2.911 1.00 93.81 96 LYS A C 1
ATOM 803 O O . LYS A 1 96 ? 11.382 -0.638 2.330 1.00 93.81 96 LYS A O 1
ATOM 808 N N . SER A 1 97 ? 9.998 -0.180 4.035 1.00 92.31 97 SER A N 1
ATOM 8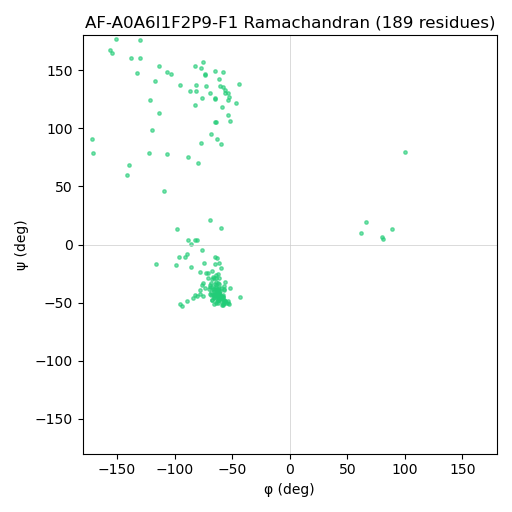09 C CA . SER A 1 97 ? 10.883 0.760 4.718 1.00 92.31 97 SER A CA 1
ATOM 810 C C . SER A 1 97 ? 10.332 1.197 6.084 1.00 92.31 97 SER A C 1
ATOM 812 O O . SER A 1 97 ? 9.713 2.257 6.200 1.00 92.31 97 SER A O 1
ATOM 814 N N . ASN A 1 98 ? 10.685 0.482 7.157 1.00 91.50 98 ASN A N 1
ATOM 815 C CA . ASN A 1 98 ? 10.321 0.856 8.536 1.00 91.50 98 ASN A CA 1
ATOM 816 C C . ASN A 1 98 ? 10.682 2.319 8.895 1.00 91.50 98 ASN A C 1
ATOM 818 O O . ASN A 1 98 ? 9.901 3.033 9.528 1.00 91.50 98 ASN A O 1
ATOM 822 N N . ARG A 1 99 ? 11.821 2.837 8.409 1.00 91.06 99 ARG A N 1
ATOM 823 C CA . ARG A 1 99 ? 12.224 4.250 8.611 1.00 91.06 99 ARG A CA 1
ATOM 824 C C . ARG A 1 99 ? 11.248 5.279 8.017 1.00 91.06 99 ARG A C 1
ATOM 826 O O . ARG A 1 99 ? 11.336 6.462 8.336 1.00 91.06 99 ARG A O 1
ATOM 833 N N . SER A 1 100 ? 10.355 4.856 7.126 1.00 91.44 100 SER A N 1
ATOM 834 C CA . SER A 1 100 ? 9.400 5.727 6.439 1.00 91.44 100 SER A CA 1
ATOM 835 C C . SER A 1 100 ? 8.021 5.753 7.103 1.00 91.44 100 SER A C 1
ATOM 837 O O . SER A 1 100 ? 7.238 6.632 6.754 1.00 91.44 100 SER A O 1
ATOM 839 N N . LYS A 1 101 ? 7.730 4.867 8.075 1.00 93.50 101 LYS A N 1
ATOM 840 C CA . LYS A 1 101 ? 6.387 4.711 8.670 1.00 93.50 101 LYS A CA 1
ATOM 841 C C . LYS A 1 101 ? 5.792 6.022 9.188 1.00 93.50 101 LYS A C 1
ATOM 843 O O . LYS A 1 101 ? 4.713 6.411 8.764 1.00 93.50 101 LYS A O 1
ATOM 848 N N . SER A 1 102 ? 6.537 6.769 10.002 1.00 93.81 102 SER A N 1
ATOM 849 C CA . SER A 1 102 ? 6.045 8.012 10.607 1.00 93.81 102 SER A CA 1
ATOM 850 C C . SER A 1 102 ? 5.854 9.113 9.563 1.00 93.81 102 SER A C 1
ATOM 852 O O . SER A 1 102 ? 4.923 9.903 9.658 1.00 93.81 102 SER A O 1
ATOM 854 N N . LYS A 1 103 ? 6.700 9.139 8.522 1.00 94.19 103 LYS A N 1
ATOM 855 C CA . LYS A 1 103 ? 6.575 10.092 7.407 1.00 94.19 103 LYS A CA 1
ATOM 856 C C . LYS A 1 103 ? 5.355 9.787 6.542 1.00 94.19 103 LYS A C 1
ATOM 858 O O . LYS A 1 103 ? 4.703 10.714 6.077 1.00 94.19 103 LYS A O 1
ATOM 863 N N . VAL A 1 104 ? 5.063 8.506 6.319 1.00 94.56 104 VAL A N 1
ATOM 864 C CA . VAL A 1 104 ? 3.856 8.069 5.610 1.00 94.56 104 VAL A CA 1
ATOM 865 C C . VAL A 1 104 ? 2.614 8.393 6.436 1.00 94.56 104 VAL A C 1
ATOM 867 O O . VAL A 1 104 ? 1.716 9.025 5.901 1.00 94.56 104 VAL A O 1
ATO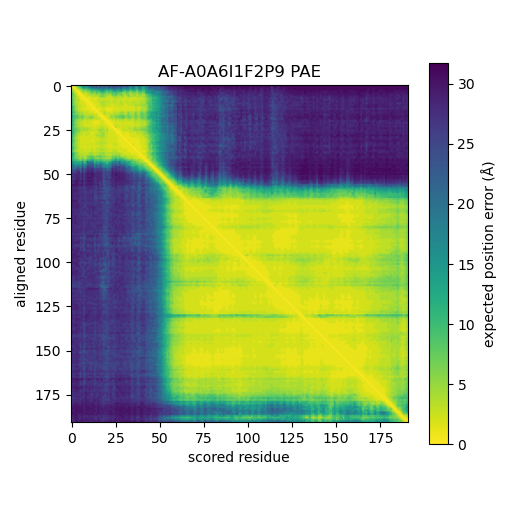M 870 N N . ALA A 1 105 ? 2.597 8.069 7.732 1.00 94.69 105 ALA A N 1
ATOM 871 C CA . ALA A 1 105 ? 1.478 8.395 8.618 1.00 94.69 105 ALA A CA 1
ATOM 872 C C . ALA A 1 105 ? 1.177 9.895 8.649 1.00 94.69 105 ALA A C 1
ATOM 874 O O . ALA A 1 105 ? 0.039 10.290 8.416 1.00 94.69 105 ALA A O 1
ATOM 875 N N . LYS A 1 106 ? 2.206 10.732 8.837 1.00 94.62 106 LYS A N 1
ATOM 876 C CA . LYS A 1 106 ? 2.056 12.190 8.796 1.00 94.62 106 LYS A CA 1
ATOM 877 C C . LYS A 1 106 ? 1.452 12.651 7.469 1.00 94.62 106 LYS A C 1
ATOM 879 O O . LYS A 1 106 ? 0.471 13.378 7.478 1.00 94.62 106 LYS A O 1
ATOM 884 N N . ARG A 1 107 ? 1.991 12.172 6.341 1.00 93.44 107 ARG A N 1
ATOM 885 C CA . ARG A 1 107 ? 1.495 12.535 5.006 1.00 93.44 107 ARG A CA 1
ATOM 886 C C . ARG A 1 107 ? 0.031 12.156 4.808 1.00 93.44 107 ARG A C 1
ATOM 888 O O . ARG A 1 107 ? -0.724 12.941 4.258 1.00 93.44 107 ARG A O 1
ATOM 895 N N . VAL A 1 108 ? -0.345 10.947 5.209 1.00 93.88 108 VAL A N 1
ATOM 896 C CA . VAL A 1 108 ? -1.714 10.444 5.058 1.00 93.88 108 VAL A CA 1
ATOM 897 C C . VAL A 1 108 ? -2.691 11.274 5.900 1.00 93.88 108 VAL A C 1
ATOM 899 O O . VAL A 1 108 ? -3.774 11.598 5.426 1.00 93.88 108 VAL A O 1
ATOM 902 N N . LEU A 1 109 ? -2.294 11.695 7.105 1.00 91.62 109 LEU A N 1
ATOM 903 C CA . LEU A 1 109 ? -3.094 12.594 7.948 1.00 91.62 109 LEU A CA 1
ATOM 904 C C . LEU A 1 109 ? -3.187 14.019 7.378 1.00 91.62 109 LEU A C 1
ATOM 906 O O . LEU A 1 109 ? -4.241 14.642 7.447 1.00 91.62 109 LEU A O 1
ATOM 910 N N . GLU A 1 110 ? -2.114 14.523 6.763 1.00 94.56 110 GLU A N 1
ATOM 911 C CA . GLU A 1 110 ? -2.083 15.840 6.104 1.00 94.56 110 GLU A CA 1
ATOM 912 C C . GLU A 1 110 ? -3.044 15.946 4.902 1.00 94.56 110 GLU A C 1
ATOM 914 O O . GLU A 1 110 ? -3.306 17.051 4.437 1.00 94.56 110 GLU A O 1
ATOM 919 N N . MET A 1 111 ? -3.613 14.832 4.420 1.00 92.75 111 MET A N 1
ATOM 920 C CA . MET A 1 111 ? -4.643 14.826 3.369 1.00 92.75 111 MET A CA 1
ATOM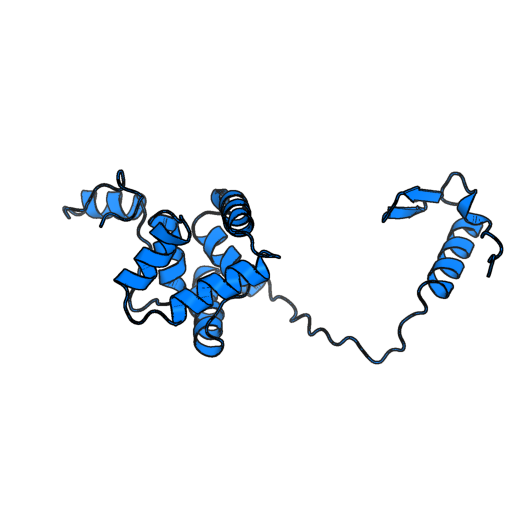 921 C C . MET A 1 111 ? -6.040 15.238 3.864 1.00 92.75 111 MET A C 1
ATOM 923 O O . MET A 1 111 ? -6.951 15.357 3.051 1.00 92.75 111 MET A O 1
ATOM 927 N N . GLY A 1 112 ? -6.224 15.458 5.172 1.00 92.94 112 GLY A N 1
ATOM 928 C CA . GLY A 1 112 ? -7.468 15.989 5.745 1.00 92.94 112 GLY A CA 1
ATOM 929 C C . GLY A 1 112 ? -8.513 14.938 6.130 1.00 92.94 112 GLY A C 1
ATOM 930 O O . GLY A 1 112 ? -9.662 15.286 6.389 1.00 92.94 112 GLY A O 1
ATOM 931 N N . TYR A 1 113 ? -8.134 13.660 6.187 1.00 93.88 113 TYR A N 1
ATOM 932 C CA . TYR A 1 113 ? -9.021 12.598 6.662 1.00 93.88 113 TYR A CA 1
ATOM 933 C C . TYR A 1 113 ? -9.140 12.593 8.198 1.00 93.88 113 TYR A C 1
ATOM 935 O O . TYR A 1 113 ? -8.170 12.927 8.881 1.00 93.88 113 TYR A O 1
ATOM 943 N N . PRO A 1 114 ? -10.274 12.129 8.763 1.00 92.81 114 PRO A N 1
ATOM 944 C CA . PRO A 1 114 ? -10.479 12.088 10.216 1.00 92.81 114 PRO A CA 1
ATOM 945 C C . PRO A 1 114 ? -9.518 11.156 10.965 1.00 92.81 114 PRO A C 1
ATOM 947 O O . PRO A 1 114 ? -9.233 11.363 12.141 1.00 92.81 114 PRO A O 1
ATOM 950 N N . SER A 1 115 ? -9.042 10.096 10.307 1.00 94.88 115 SER A N 1
ATOM 951 C CA . SER A 1 115 ? -8.148 9.106 10.904 1.00 94.88 115 SER A CA 1
ATOM 952 C C . SER A 1 115 ? -7.285 8.418 9.846 1.00 94.88 115 SER A C 1
ATOM 954 O O . SER A 1 115 ? -7.590 8.452 8.652 1.00 94.88 115 SER A O 1
ATOM 956 N N . LEU A 1 116 ? -6.221 7.736 10.289 1.00 93.94 116 LEU A N 1
ATOM 957 C CA . LEU A 1 116 ? -5.410 6.885 9.409 1.00 93.94 116 LEU A CA 1
ATOM 958 C C . LEU A 1 116 ? -6.236 5.765 8.770 1.00 93.94 116 LEU A C 1
ATOM 960 O O . LEU A 1 116 ? -6.003 5.434 7.612 1.00 93.94 116 LEU A O 1
ATOM 964 N N . GLN A 1 117 ? -7.188 5.195 9.513 1.00 96.62 117 GLN A N 1
ATOM 965 C CA . GLN A 1 117 ? -8.056 4.128 9.023 1.00 96.62 117 GLN A CA 1
ATOM 966 C C . GLN A 1 117 ? -8.906 4.612 7.845 1.00 96.62 117 GLN A C 1
ATOM 968 O O . GLN A 1 117 ? -8.890 3.983 6.789 1.00 96.62 117 GLN A O 1
ATOM 973 N N . GLU A 1 118 ? -9.581 5.754 7.992 1.00 96.38 118 GLU A N 1
ATOM 974 C CA . GLU A 1 118 ? -10.423 6.317 6.929 1.00 96.38 118 GLU A CA 1
ATOM 975 C C . GLU A 1 118 ? -9.602 6.750 5.714 1.00 96.38 118 GLU A C 1
ATOM 977 O O . GLU A 1 118 ? -10.000 6.516 4.571 1.00 96.38 118 GLU A O 1
ATOM 982 N N . ALA A 1 119 ? -8.417 7.316 5.946 1.00 97.12 119 ALA A N 1
ATOM 983 C CA . ALA A 1 119 ? -7.519 7.719 4.876 1.00 97.12 119 ALA A CA 1
ATOM 984 C C . ALA A 1 119 ? -7.022 6.521 4.058 1.00 97.12 119 ALA A C 1
ATOM 986 O O . ALA A 1 119 ? -7.120 6.514 2.833 1.00 97.12 119 ALA A O 1
ATOM 987 N N . VAL A 1 120 ? -6.509 5.484 4.729 1.00 97.88 120 VAL A N 1
ATOM 988 C CA . VAL A 1 120 ? -6.008 4.267 4.077 1.00 97.88 120 VAL A CA 1
ATOM 989 C C . VAL A 1 120 ? -7.129 3.559 3.328 1.00 97.88 120 VAL A C 1
ATOM 991 O O . VAL A 1 120 ? -6.935 3.179 2.171 1.00 97.88 120 VAL A O 1
ATOM 994 N N . LYS A 1 121 ? -8.300 3.419 3.956 1.00 98.25 121 LYS A N 1
ATOM 995 C CA . LYS A 1 121 ? -9.476 2.824 3.324 1.00 98.25 121 LYS A CA 1
ATOM 996 C C . LYS A 1 121 ? -9.841 3.573 2.044 1.00 98.25 121 LYS A C 1
ATOM 998 O O . LYS A 1 121 ? -9.951 2.942 1.000 1.00 98.25 121 LYS A O 1
ATOM 1003 N N . SER A 1 122 ? -9.941 4.901 2.104 1.00 97.94 122 SER A N 1
ATOM 1004 C CA . SER A 1 122 ? -10.294 5.737 0.949 1.00 97.94 122 SER A CA 1
ATOM 1005 C C . SER A 1 122 ? -9.258 5.643 -0.175 1.00 97.94 122 SER A C 1
ATOM 1007 O O . SER A 1 122 ? -9.613 5.377 -1.318 1.00 97.94 122 SER A O 1
ATOM 1009 N N . ILE A 1 123 ? -7.967 5.780 0.150 1.00 98.12 123 ILE A N 1
ATOM 1010 C CA . ILE A 1 123 ? -6.866 5.704 -0.825 1.00 98.12 123 ILE A CA 1
ATOM 1011 C C . ILE A 1 123 ? -6.850 4.345 -1.531 1.00 98.12 123 ILE A C 1
ATOM 1013 O O . ILE A 1 123 ? -6.706 4.275 -2.748 1.00 98.12 123 ILE A O 1
ATOM 1017 N N . THR A 1 124 ? -6.959 3.254 -0.773 1.00 98.50 124 THR A N 1
ATOM 1018 C CA . THR A 1 124 ? -6.864 1.901 -1.340 1.00 98.50 124 THR A CA 1
ATOM 1019 C C . THR A 1 124 ? -8.127 1.487 -2.088 1.00 98.50 124 THR A C 1
ATOM 1021 O O . THR A 1 124 ? -8.004 0.816 -3.109 1.00 98.50 124 THR A O 1
ATOM 1024 N N . ALA A 1 125 ? -9.305 1.946 -1.654 1.00 98.50 125 ALA A N 1
ATOM 1025 C CA . ALA A 1 125 ? -10.546 1.793 -2.408 1.00 98.50 125 ALA A CA 1
ATOM 1026 C C . ALA A 1 125 ? -10.471 2.504 -3.765 1.00 98.50 125 ALA A C 1
ATOM 1028 O O . ALA A 1 125 ? -10.777 1.898 -4.788 1.00 98.50 125 ALA A O 1
ATOM 1029 N N . GLU A 1 126 ? -9.994 3.750 -3.796 1.00 98.19 126 GLU A N 1
ATOM 1030 C CA . GLU A 1 126 ? -9.837 4.508 -5.042 1.00 98.19 126 GLU A CA 1
ATOM 1031 C C . GLU A 1 126 ? -8.872 3.802 -6.002 1.00 98.19 126 GLU A C 1
ATOM 1033 O O . GLU A 1 126 ? -9.181 3.588 -7.170 1.00 98.19 126 GLU A O 1
ATOM 1038 N N . VAL A 1 127 ? -7.727 3.337 -5.492 1.00 98.19 127 VAL A N 1
ATOM 1039 C CA . VAL A 1 127 ? -6.773 2.537 -6.272 1.00 98.19 127 VAL A CA 1
ATOM 1040 C C . VAL A 1 127 ? -7.421 1.275 -6.858 1.00 98.19 127 VAL A C 1
ATOM 1042 O O . VAL A 1 127 ? -7.100 0.899 -7.986 1.00 98.19 127 VAL A O 1
ATOM 1045 N N . ASN A 1 128 ? -8.318 0.618 -6.119 1.00 98.06 128 ASN A N 1
ATOM 1046 C CA . ASN A 1 128 ? -9.025 -0.569 -6.595 1.00 98.06 128 ASN A CA 1
ATOM 1047 C C . ASN A 1 128 ? -10.005 -0.261 -7.738 1.00 98.06 128 ASN A C 1
ATOM 1049 O O . ASN A 1 128 ? -10.129 -1.056 -8.667 1.00 98.06 128 ASN A O 1
ATOM 1053 N N . LEU A 1 129 ? -10.668 0.899 -7.691 1.00 97.69 129 LEU A N 1
ATOM 1054 C CA . LEU A 1 129 ? -11.626 1.339 -8.712 1.00 97.69 129 LEU A CA 1
ATOM 1055 C C . LEU A 1 129 ? -10.960 1.726 -10.040 1.00 97.69 129 LEU A C 1
ATOM 1057 O O . LEU A 1 129 ? -11.598 1.670 -11.092 1.00 97.69 129 LEU A O 1
ATOM 1061 N N . LEU A 1 130 ? -9.682 2.111 -10.016 1.00 97.44 130 LEU A N 1
ATOM 1062 C CA . LEU A 1 130 ? -8.925 2.416 -11.227 1.00 97.44 130 LEU A CA 1
ATOM 1063 C C . LEU A 1 130 ? -8.661 1.134 -12.027 1.00 97.44 130 LEU A C 1
ATOM 1065 O O . LEU A 1 130 ? -8.155 0.146 -11.495 1.00 97.44 130 LEU A O 1
ATOM 1069 N N . ASN A 1 131 ? -8.960 1.165 -13.327 1.00 90.44 131 ASN A N 1
ATOM 1070 C CA . ASN A 1 131 ? -8.879 -0.012 -14.203 1.00 90.44 131 ASN A CA 1
ATOM 1071 C C . ASN A 1 131 ? -7.481 -0.258 -14.785 1.00 90.44 131 ASN A C 1
ATOM 1073 O O . ASN A 1 131 ? -7.188 -1.364 -15.233 1.00 90.44 131 ASN A O 1
ATOM 1077 N N . ASP A 1 132 ? -6.627 0.764 -14.792 1.00 93.94 132 ASP A N 1
ATOM 1078 C CA . ASP A 1 132 ? -5.336 0.731 -15.472 1.00 93.94 132 ASP A CA 1
ATOM 1079 C C . ASP A 1 132 ? -4.156 0.871 -14.497 1.00 93.94 132 ASP A C 1
ATOM 1081 O O . ASP A 1 132 ? -4.180 1.659 -13.547 1.00 93.94 132 ASP A O 1
ATOM 1085 N N . SER A 1 133 ? -3.088 0.113 -14.759 1.00 96.44 133 SER A N 1
ATOM 1086 C CA . SER A 1 133 ? -1.875 0.097 -13.939 1.00 96.44 133 SER A CA 1
ATOM 1087 C C . SER A 1 133 ? -1.190 1.465 -13.902 1.00 96.44 133 SER A C 1
ATOM 1089 O O . SER A 1 133 ? -0.769 1.922 -12.836 1.00 96.44 133 SER A O 1
ATOM 1091 N N . MET A 1 134 ? -1.118 2.180 -15.026 1.00 95.06 134 MET A N 1
ATOM 1092 C CA . MET A 1 134 ? -0.526 3.519 -15.032 1.00 95.06 134 MET A CA 1
ATOM 1093 C C . MET A 1 134 ? -1.372 4.494 -14.204 1.00 95.06 134 MET A C 1
ATOM 1095 O O . MET A 1 134 ? -0.806 5.269 -13.433 1.00 95.06 134 MET A O 1
ATOM 1099 N N . GLN A 1 135 ? -2.705 4.418 -14.272 1.00 96.69 135 GLN A N 1
ATOM 1100 C CA . GLN A 1 135 ? -3.586 5.238 -13.429 1.00 96.69 135 GLN A CA 1
ATOM 1101 C C . GLN A 1 135 ? -3.402 4.958 -11.933 1.00 96.69 135 GLN A C 1
ATOM 1103 O O . GLN A 1 135 ? -3.280 5.901 -11.152 1.00 96.69 135 GLN A O 1
ATOM 1108 N N . ARG A 1 136 ? -3.309 3.687 -11.524 1.00 97.94 136 ARG A N 1
ATOM 1109 C CA . ARG A 1 136 ? -3.054 3.301 -10.122 1.00 97.94 136 ARG A CA 1
ATOM 1110 C C . ARG A 1 136 ? -1.736 3.871 -9.604 1.00 97.94 136 ARG A C 1
ATOM 1112 O O . ARG A 1 136 ? -1.676 4.425 -8.504 1.00 97.94 136 ARG A O 1
ATOM 1119 N N . LEU A 1 137 ? -0.680 3.774 -10.413 1.00 96.75 137 LEU A N 1
ATOM 1120 C CA . LEU A 1 137 ? 0.627 4.334 -10.079 1.00 96.75 137 LEU A CA 1
ATOM 1121 C C . LEU A 1 137 ? 0.586 5.863 -10.011 1.00 96.75 137 LEU A C 1
ATOM 1123 O O . LEU A 1 137 ? 1.094 6.444 -9.047 1.00 96.75 137 LEU A O 1
ATOM 1127 N N . LYS A 1 138 ? -0.052 6.508 -10.995 1.00 95.94 138 LYS A N 1
ATOM 1128 C CA . LYS A 1 138 ? -0.246 7.960 -11.039 1.00 95.94 138 LYS A CA 1
ATOM 1129 C C . LYS A 1 138 ? -0.975 8.447 -9.798 1.00 95.94 138 LYS A C 1
ATOM 1131 O O . LYS A 1 138 ? -0.487 9.370 -9.156 1.00 95.94 138 LYS A O 1
ATOM 1136 N N . TYR A 1 139 ? -2.072 7.801 -9.415 1.00 97.25 139 TYR A N 1
ATOM 1137 C CA . TYR A 1 139 ? -2.851 8.181 -8.243 1.00 97.25 139 TYR A CA 1
ATOM 1138 C C . TYR A 1 139 ? -1.999 8.170 -6.968 1.00 97.25 139 TYR A C 1
ATOM 1140 O O . TYR A 1 139 ? -1.896 9.180 -6.269 1.00 97.25 139 TYR A O 1
ATOM 1148 N N . LEU A 1 140 ? -1.276 7.078 -6.701 1.00 97.00 140 LEU A N 1
ATOM 1149 C CA . LEU A 1 140 ? -0.417 7.007 -5.517 1.00 97.00 140 LEU A CA 1
ATOM 1150 C C . LEU A 1 140 ? 0.728 8.030 -5.546 1.00 97.00 140 LEU A C 1
ATOM 1152 O O . LEU A 1 140 ? 1.121 8.546 -4.497 1.00 97.00 140 LEU A O 1
ATOM 1156 N N . MET A 1 141 ? 1.289 8.324 -6.718 1.00 94.81 141 MET A N 1
ATOM 1157 C CA . MET A 1 141 ? 2.444 9.216 -6.819 1.00 94.81 141 MET A CA 1
ATOM 1158 C C . MET A 1 141 ? 2.082 10.700 -6.862 1.00 94.81 141 MET A C 1
ATOM 1160 O O . MET A 1 141 ? 2.715 11.501 -6.172 1.00 94.81 141 MET A O 1
ATOM 1164 N N . ALA A 1 142 ? 1.092 11.072 -7.666 1.00 93.06 142 ALA A N 1
ATOM 1165 C CA . ALA A 1 142 ? 0.689 12.452 -7.902 1.00 93.06 142 ALA A CA 1
ATOM 1166 C C . ALA A 1 142 ? -0.365 12.915 -6.891 1.00 93.06 142 ALA A C 1
ATOM 1168 O O . ALA A 1 142 ? -0.182 13.958 -6.268 1.00 93.06 142 ALA A O 1
ATOM 1169 N N . ASN A 1 143 ? -1.422 12.126 -6.675 1.00 93.19 143 ASN A N 1
ATOM 1170 C CA . ASN A 1 143 ? -2.521 12.503 -5.784 1.00 93.19 143 ASN A CA 1
ATOM 1171 C C . ASN A 1 143 ? -2.163 12.237 -4.318 1.00 93.19 143 ASN A C 1
ATOM 1173 O O . ASN A 1 143 ? -2.361 13.100 -3.468 1.00 93.19 143 ASN A O 1
ATOM 1177 N N . CYS A 1 144 ? -1.575 11.076 -4.016 1.00 94.19 144 CYS A N 1
ATOM 1178 C CA . CYS A 1 144 ? -1.186 10.734 -2.645 1.00 94.19 144 CYS A CA 1
ATOM 1179 C C . CYS A 1 144 ? 0.241 11.182 -2.276 1.00 94.19 144 CYS A C 1
ATOM 1181 O O . CYS A 1 144 ? 0.655 11.065 -1.120 1.00 94.19 144 CYS A O 1
ATOM 1183 N N . GLY A 1 145 ? 1.032 11.672 -3.235 1.00 92.94 145 GLY A N 1
ATOM 1184 C CA . GLY A 1 145 ? 2.386 12.177 -2.984 1.00 92.94 145 GLY A CA 1
ATOM 1185 C C . GLY A 1 145 ? 3.397 11.110 -2.541 1.00 92.94 145 GLY A C 1
ATOM 1186 O O . GLY A 1 145 ? 4.430 11.438 -1.936 1.00 92.94 145 GLY A O 1
ATOM 1187 N N . PHE A 1 146 ? 3.129 9.824 -2.784 1.00 94.31 146 PHE A N 1
ATOM 1188 C CA . PHE A 1 146 ? 4.109 8.771 -2.542 1.00 94.31 146 PHE A CA 1
ATOM 1189 C C . PHE A 1 146 ? 5.205 8.800 -3.608 1.00 94.31 146 PHE A C 1
ATOM 1191 O O . PHE A 1 146 ? 4.995 9.104 -4.773 1.00 94.31 146 PHE A O 1
ATOM 1198 N N . ARG A 1 147 ? 6.432 8.463 -3.213 1.00 92.44 147 ARG A N 1
ATOM 1199 C CA . ARG A 1 147 ? 7.529 8.309 -4.180 1.00 92.44 147 ARG A CA 1
ATOM 1200 C C . ARG A 1 147 ? 7.445 6.924 -4.808 1.00 92.44 147 ARG A C 1
ATOM 1202 O O . ARG A 1 147 ? 7.012 5.993 -4.126 1.00 92.44 147 ARG A O 1
ATOM 1209 N N . LEU A 1 148 ? 7.964 6.775 -6.028 1.00 93.19 148 LEU A N 1
ATOM 1210 C CA . LEU A 1 148 ? 7.935 5.519 -6.791 1.00 93.19 148 LEU A CA 1
ATOM 1211 C C . LEU A 1 148 ?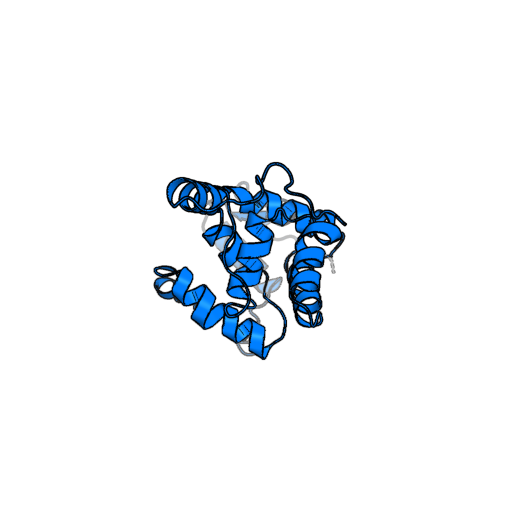 8.277 4.257 -5.967 1.00 93.19 148 LEU A C 1
ATOM 1213 O O . LEU A 1 148 ? 7.496 3.311 -6.020 1.00 93.19 148 LEU A O 1
ATOM 1217 N N . PRO A 1 149 ? 9.320 4.227 -5.106 1.00 94.31 149 PRO A N 1
ATOM 1218 C CA . PRO A 1 149 ? 9.598 3.037 -4.297 1.00 94.31 149 PRO A CA 1
ATOM 1219 C C . PRO A 1 149 ? 8.490 2.634 -3.326 1.00 94.31 149 PRO A C 1
ATOM 1221 O O . PRO A 1 149 ? 8.339 1.457 -3.035 1.00 94.31 149 PRO A O 1
ATOM 1224 N N . MET A 1 150 ? 7.760 3.598 -2.763 1.00 96.38 150 MET A N 1
ATOM 1225 C CA . MET A 1 150 ? 6.664 3.297 -1.842 1.00 96.38 150 MET A CA 1
ATOM 1226 C C . MET A 1 150 ? 5.391 2.957 -2.618 1.00 96.38 150 MET A C 1
ATOM 1228 O O . MET A 1 150 ? 4.733 1.979 -2.292 1.00 96.38 150 MET A O 1
ATOM 1232 N N . ALA A 1 151 ? 5.086 3.727 -3.668 1.00 97.00 151 ALA A N 1
ATOM 1233 C CA . ALA A 1 151 ? 3.918 3.490 -4.513 1.00 97.00 151 ALA A CA 1
ATOM 1234 C C . ALA A 1 151 ? 3.967 2.103 -5.176 1.00 97.00 151 ALA A C 1
ATOM 1236 O O . ALA A 1 151 ? 3.015 1.340 -5.060 1.00 97.00 151 ALA A O 1
ATOM 1237 N N . SER A 1 152 ? 5.100 1.737 -5.786 1.00 97.12 152 SER A N 1
ATOM 1238 C CA . SER A 1 152 ? 5.286 0.410 -6.394 1.00 97.12 152 SER A CA 1
ATOM 1239 C C . SER A 1 152 ? 5.186 -0.724 -5.375 1.00 97.12 152 SER A C 1
ATOM 1241 O O . SER A 1 152 ? 4.594 -1.750 -5.679 1.00 97.12 152 SER A O 1
ATOM 1243 N N . ALA A 1 153 ? 5.688 -0.539 -4.151 1.00 97.94 153 ALA A N 1
ATOM 1244 C CA . ALA A 1 153 ? 5.592 -1.553 -3.102 1.00 97.94 153 ALA A CA 1
ATOM 1245 C C . ALA A 1 153 ? 4.157 -1.778 -2.614 1.00 97.94 153 ALA A C 1
ATOM 1247 O O . ALA A 1 153 ? 3.752 -2.922 -2.439 1.00 97.94 153 ALA A O 1
ATOM 1248 N N . ILE A 1 154 ? 3.381 -0.700 -2.450 1.00 98.44 154 ILE A N 1
ATOM 1249 C CA . ILE A 1 154 ? 1.942 -0.791 -2.174 1.00 98.44 154 ILE A CA 1
ATOM 1250 C C . ILE A 1 154 ? 1.267 -1.578 -3.301 1.00 98.44 154 ILE A C 1
ATOM 1252 O O . ILE A 1 154 ? 0.620 -2.586 -3.038 1.00 98.44 154 ILE A O 1
ATOM 1256 N N . LEU A 1 155 ? 1.488 -1.186 -4.557 1.00 98.56 155 LEU A N 1
ATOM 1257 C CA . LEU A 1 155 ? 0.853 -1.837 -5.707 1.00 98.56 155 LEU A CA 1
ATOM 1258 C C . LEU A 1 155 ? 1.308 -3.280 -5.928 1.00 98.56 155 LEU A C 1
ATOM 1260 O O . LEU A 1 155 ? 0.512 -4.067 -6.415 1.00 98.56 155 LEU A O 1
ATOM 1264 N N . THR A 1 156 ? 2.527 -3.648 -5.532 1.00 98.56 156 THR A N 1
ATOM 1265 C CA . THR A 1 156 ? 3.005 -5.042 -5.591 1.00 98.56 156 THR A CA 1
ATOM 1266 C C . THR A 1 156 ? 2.158 -5.952 -4.707 1.00 98.56 156 THR A C 1
ATOM 1268 O O . THR A 1 156 ? 1.848 -7.069 -5.093 1.00 98.56 156 THR A O 1
ATOM 1271 N N . VAL A 1 157 ? 1.745 -5.475 -3.531 1.00 98.50 157 VAL A N 1
ATOM 1272 C CA . VAL A 1 157 ? 0.889 -6.263 -2.633 1.00 98.50 157 VAL A CA 1
ATOM 1273 C C . VAL A 1 157 ? -0.566 -6.251 -3.105 1.00 98.50 157 VAL A C 1
ATOM 1275 O O . VAL A 1 157 ? -1.247 -7.270 -3.043 1.00 98.50 157 VAL A O 1
ATOM 1278 N N . LEU A 1 158 ? -1.057 -5.114 -3.604 1.00 98.44 158 LEU A N 1
ATOM 1279 C CA . LEU A 1 158 ? -2.444 -4.998 -4.065 1.00 98.44 158 LEU A CA 1
ATOM 1280 C C . LEU A 1 158 ? -2.693 -5.726 -5.402 1.00 98.44 158 LEU A C 1
ATOM 1282 O O . LEU A 1 158 ? -3.742 -6.340 -5.576 1.00 98.44 158 LEU A O 1
ATOM 1286 N N . PHE A 1 159 ? -1.728 -5.692 -6.325 1.00 98.00 159 PHE A N 1
ATOM 1287 C CA . PHE A 1 159 ? -1.819 -6.212 -7.698 1.00 98.00 159 PHE A CA 1
ATOM 1288 C C . PHE A 1 159 ? -0.514 -6.929 -8.113 1.00 98.00 159 PHE A C 1
ATOM 1290 O O . PHE A 1 159 ? 0.209 -6.441 -8.992 1.00 98.00 159 PHE A O 1
ATOM 1297 N N . PRO A 1 160 ? -0.197 -8.086 -7.505 1.00 97.38 160 PRO A N 1
ATOM 1298 C CA . PRO A 1 160 ? 1.091 -8.770 -7.669 1.00 97.38 160 PRO A CA 1
ATOM 1299 C C . PRO A 1 160 ? 1.390 -9.215 -9.106 1.00 97.38 160 PRO A C 1
ATOM 1301 O O . PRO A 1 160 ? 2.548 -9.232 -9.509 1.00 97.38 160 PRO A O 1
ATOM 1304 N N . ASP A 1 161 ? 0.365 -9.501 -9.911 1.00 96.31 161 ASP A N 1
ATOM 1305 C CA . ASP A 1 161 ? 0.549 -9.920 -11.309 1.00 96.31 161 ASP A CA 1
ATOM 1306 C C . ASP A 1 161 ? 0.940 -8.762 -12.245 1.00 96.31 161 ASP A C 1
ATOM 1308 O O . ASP A 1 161 ? 1.367 -8.981 -13.376 1.00 96.31 161 ASP A O 1
ATOM 1312 N N . SER A 1 162 ? 0.757 -7.512 -11.808 1.00 96.38 162 SER A N 1
ATOM 1313 C CA . SER A 1 162 ? 0.972 -6.309 -12.629 1.00 96.38 162 SER A CA 1
ATOM 1314 C C . SER A 1 162 ? 2.091 -5.408 -12.118 1.00 96.38 162 SER A C 1
ATOM 1316 O O . SER A 1 162 ? 2.564 -4.543 -12.857 1.00 96.38 162 SER A O 1
ATOM 1318 N N . PHE A 1 163 ? 2.509 -5.573 -10.863 1.00 97.56 163 PHE A N 1
ATOM 1319 C CA . PHE A 1 163 ? 3.492 -4.709 -10.224 1.00 97.56 163 PHE A CA 1
ATOM 1320 C C . PHE A 1 163 ? 4.566 -5.504 -9.505 1.00 97.56 163 PHE A C 1
ATOM 1322 O O . PHE A 1 163 ? 4.322 -6.545 -8.909 1.00 97.56 163 PHE A O 1
ATOM 1329 N N . THR A 1 164 ? 5.761 -4.926 -9.502 1.00 96.00 164 THR A N 1
ATOM 1330 C CA . THR A 1 164 ? 6.876 -5.354 -8.666 1.00 96.00 16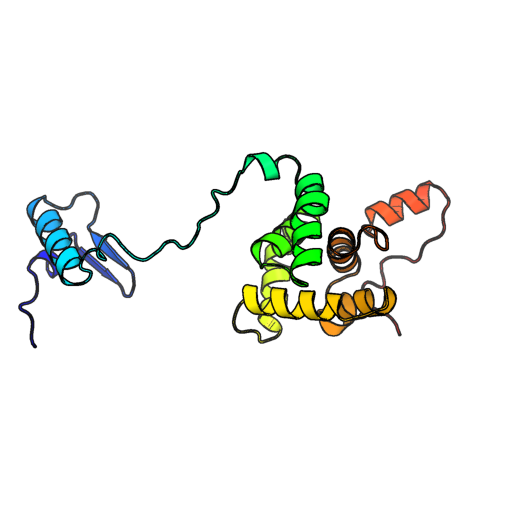4 THR A CA 1
ATOM 1331 C C . THR A 1 164 ? 7.459 -4.149 -7.942 1.00 96.00 164 THR A C 1
ATOM 1333 O O . THR A 1 164 ? 7.250 -2.994 -8.340 1.00 96.00 164 THR A O 1
ATOM 1336 N N . VAL A 1 165 ? 8.199 -4.401 -6.865 1.00 95.19 165 VAL A N 1
ATOM 1337 C CA . VAL A 1 165 ? 8.864 -3.342 -6.111 1.00 95.19 165 VAL A CA 1
ATOM 1338 C C . VAL A 1 165 ? 9.916 -2.709 -7.010 1.00 95.19 165 VAL A C 1
ATOM 1340 O O . VAL A 1 165 ? 10.815 -3.388 -7.494 1.00 95.19 165 VAL A O 1
ATOM 1343 N N . TYR A 1 166 ? 9.854 -1.390 -7.185 1.00 92.62 166 TYR A N 1
ATOM 1344 C CA . TYR A 1 166 ? 10.834 -0.656 -7.979 1.00 92.62 166 TYR A CA 1
ATOM 1345 C C . TYR A 1 166 ? 11.541 0.393 -7.118 1.00 92.62 166 TYR A C 1
ATOM 1347 O O . TYR A 1 166 ? 11.018 1.478 -6.848 1.00 92.62 166 TYR A O 1
ATOM 1355 N N . ASP A 1 167 ? 12.744 0.060 -6.639 1.00 91.12 167 ASP A N 1
ATOM 1356 C CA . ASP A 1 167 ? 13.574 0.956 -5.828 1.00 91.12 167 ASP A CA 1
ATOM 1357 C C . ASP A 1 167 ? 15.021 1.072 -6.324 1.00 91.12 167 ASP A C 1
ATOM 1359 O O . ASP A 1 167 ? 15.410 0.435 -7.298 1.00 91.12 167 ASP A O 1
ATOM 1363 N N . VAL A 1 168 ? 15.811 1.939 -5.682 1.00 87.88 168 VAL A N 1
ATOM 1364 C CA . VAL A 1 168 ? 17.198 2.216 -6.091 1.00 87.88 168 VAL A CA 1
ATOM 1365 C C . VAL A 1 168 ? 18.072 0.964 -6.141 1.00 87.88 168 VAL A C 1
ATOM 1367 O O . VAL A 1 168 ? 18.891 0.847 -7.033 1.00 87.88 168 VAL A O 1
ATOM 1370 N N . ARG A 1 169 ? 17.834 -0.028 -5.282 1.00 90.12 169 ARG A N 1
ATOM 1371 C CA . ARG A 1 169 ? 18.561 -1.301 -5.321 1.00 90.12 169 ARG A CA 1
ATOM 1372 C C . ARG A 1 169 ? 18.198 -2.133 -6.546 1.00 90.12 169 ARG A C 1
ATOM 1374 O O . ARG A 1 169 ? 19.060 -2.800 -7.098 1.00 90.12 169 ARG A O 1
ATOM 1381 N N . VAL A 1 170 ? 16.943 -2.076 -6.994 1.00 90.88 170 VAL A N 1
ATOM 1382 C CA . VAL A 1 170 ? 16.519 -2.729 -8.246 1.00 90.88 170 VAL A CA 1
ATOM 1383 C C . VAL A 1 170 ? 17.204 -2.061 -9.429 1.00 90.88 170 VAL A C 1
ATOM 1385 O O . VAL A 1 170 ? 17.736 -2.740 -10.297 1.00 90.88 170 VAL A O 1
ATOM 1388 N N . CYS A 1 171 ? 17.250 -0.731 -9.422 1.00 88.88 171 CYS A N 1
ATOM 1389 C CA . CYS A 1 171 ? 17.999 0.055 -10.395 1.00 88.88 171 CYS A CA 1
ATOM 1390 C C . CYS A 1 171 ? 19.481 -0.353 -10.440 1.00 88.88 171 CYS A C 1
ATOM 1392 O O . CYS A 1 171 ? 19.981 -0.675 -11.512 1.00 88.88 171 CYS A O 1
ATOM 1394 N N . ASP A 1 172 ? 20.152 -0.433 -9.288 1.00 89.19 172 ASP A N 1
ATOM 1395 C CA . ASP A 1 172 ? 21.559 -0.843 -9.207 1.00 89.19 172 ASP A CA 1
ATOM 1396 C C . ASP A 1 172 ? 21.773 -2.248 -9.808 1.00 89.19 172 ASP A C 1
ATOM 1398 O O . ASP A 1 172 ? 22.697 -2.463 -10.593 1.00 89.19 172 ASP A O 1
ATOM 1402 N N . VAL A 1 173 ? 20.879 -3.202 -9.512 1.00 91.56 173 VAL A N 1
ATOM 1403 C CA . VAL A 1 173 ? 20.927 -4.566 -10.073 1.00 91.56 173 VAL A CA 1
ATOM 1404 C C . VAL A 1 173 ? 20.715 -4.567 -11.587 1.00 91.56 173 VAL A C 1
ATOM 1406 O O . VAL A 1 173 ? 21.443 -5.255 -12.307 1.00 91.56 173 VAL A O 1
ATOM 1409 N N . LEU A 1 174 ? 19.751 -3.792 -12.090 1.00 90.44 174 LEU A N 1
ATOM 1410 C CA . LEU A 1 174 ? 19.512 -3.642 -13.526 1.00 90.44 174 LEU A CA 1
ATOM 1411 C C . LEU A 1 174 ? 20.739 -3.044 -14.223 1.00 90.44 174 LEU A C 1
ATOM 1413 O O . LEU A 1 174 ? 21.132 -3.550 -15.274 1.00 90.44 174 LEU A O 1
ATOM 1417 N N . GLN A 1 175 ? 21.384 -2.046 -13.607 1.00 88.00 175 GLN A N 1
ATOM 1418 C CA . GLN A 1 175 ? 22.611 -1.435 -14.118 1.00 88.00 175 GLN A CA 1
ATOM 1419 C C . GLN A 1 175 ? 23.730 -2.459 -14.273 1.00 88.00 175 GLN A C 1
ATOM 1421 O O . GLN A 1 175 ? 24.329 -2.573 -15.341 1.00 88.00 175 GLN A O 1
ATOM 1426 N N . VAL A 1 176 ? 24.004 -3.209 -13.200 1.00 89.69 176 VAL A N 1
ATOM 1427 C CA . VAL A 1 176 ? 25.054 -4.235 -13.161 1.00 89.69 176 VAL A CA 1
ATOM 1428 C C . VAL A 1 176 ? 24.765 -5.346 -14.169 1.00 89.69 176 VAL A C 1
ATOM 1430 O O . VAL A 1 176 ? 25.685 -5.882 -14.778 1.00 89.69 176 VAL A O 1
ATOM 1433 N N . SER A 1 177 ? 23.488 -5.642 -14.403 1.00 90.81 177 SER A N 1
ATOM 1434 C CA . SER A 1 177 ? 23.039 -6.639 -15.379 1.00 90.81 177 SER A CA 1
ATOM 1435 C C . SER A 1 177 ? 23.030 -6.122 -16.828 1.00 90.81 177 SER A C 1
ATOM 1437 O O . SER A 1 177 ? 22.593 -6.835 -17.728 1.00 90.81 177 SER A O 1
ATOM 1439 N N . GLY A 1 178 ? 23.496 -4.893 -17.077 1.00 90.56 178 GLY A N 1
ATOM 1440 C CA . GLY A 1 178 ? 23.595 -4.300 -18.413 1.00 90.56 178 GLY A CA 1
ATOM 1441 C C . GLY A 1 178 ? 22.285 -3.730 -18.966 1.00 90.56 178 GLY A C 1
ATOM 1442 O O . GLY A 1 178 ? 22.248 -3.292 -20.118 1.00 90.56 178 GLY A O 1
ATOM 1443 N N . TYR A 1 179 ? 21.215 -3.692 -18.168 1.00 87.19 179 TYR A N 1
ATOM 1444 C CA . TYR A 1 179 ? 19.954 -3.077 -18.567 1.00 87.19 179 TYR A CA 1
ATOM 1445 C C . TYR A 1 179 ? 20.007 -1.561 -18.380 1.00 87.19 179 TYR A C 1
ATOM 1447 O O . TYR A 1 179 ? 20.458 -1.039 -17.358 1.00 87.19 179 TYR A O 1
ATOM 1455 N N . ARG A 1 180 ? 19.489 -0.834 -19.371 1.00 79.50 180 ARG A N 1
ATOM 1456 C CA . ARG A 1 180 ? 19.251 0.607 -19.253 1.00 79.50 180 ARG A CA 1
ATOM 1457 C C . ARG A 1 180 ? 17.934 0.835 -18.521 1.00 79.50 180 ARG A C 1
ATOM 1459 O O . ARG A 1 180 ? 16.919 0.252 -18.887 1.00 79.50 180 ARG A O 1
ATOM 1466 N N . TYR A 1 181 ? 17.942 1.719 -17.534 1.00 75.56 181 TYR A N 1
ATOM 1467 C CA . TYR A 1 181 ? 16.741 2.156 -16.828 1.00 75.56 181 TYR A CA 1
ATOM 1468 C C . TYR A 1 181 ? 16.783 3.668 -16.600 1.00 75.56 181 TYR A C 1
ATOM 1470 O O . TYR A 1 181 ? 17.842 4.297 -16.658 1.00 75.56 181 TYR A O 1
ATOM 1478 N N . HIS A 1 182 ? 15.616 4.257 -16.349 1.00 66.62 182 HIS A N 1
ATOM 1479 C CA . HIS A 1 182 ? 15.507 5.680 -16.042 1.00 66.62 182 HIS A CA 1
ATOM 1480 C C . HIS A 1 182 ? 15.965 5.936 -14.603 1.00 66.62 182 HIS A C 1
ATOM 1482 O O . HIS A 1 182 ? 15.468 5.309 -13.663 1.00 66.62 182 HIS A O 1
ATOM 1488 N N . SER A 1 183 ? 16.916 6.856 -14.429 1.00 62.44 183 SER A N 1
ATOM 1489 C CA . SER A 1 183 ? 17.425 7.241 -13.112 1.00 62.44 183 SER A CA 1
ATOM 1490 C C . SER A 1 183 ? 16.288 7.708 -12.195 1.00 62.44 183 SER A C 1
ATOM 1492 O O . SER A 1 183 ? 15.515 8.599 -12.537 1.00 62.44 183 SER A O 1
ATOM 1494 N N . LEU A 1 184 ? 16.236 7.167 -10.973 1.00 63.44 184 LEU A N 1
ATOM 1495 C CA . LEU A 1 184 ? 15.293 7.554 -9.912 1.00 63.44 184 LEU A CA 1
ATOM 1496 C C . LEU A 1 184 ? 15.557 8.955 -9.325 1.00 63.44 184 LEU A C 1
ATOM 1498 O O . LEU A 1 184 ? 15.174 9.242 -8.186 1.00 63.44 184 LEU A O 1
ATOM 1502 N N . THR A 1 185 ? 16.258 9.836 -10.026 1.00 56.19 185 THR A N 1
ATOM 1503 C CA . THR A 1 185 ? 16.309 11.259 -9.672 1.00 56.19 185 THR A CA 1
ATOM 1504 C C . THR A 1 185 ? 14.922 11.893 -9.823 1.00 56.19 185 THR A C 1
ATOM 1506 O O . THR A 1 185 ? 14.500 12.637 -8.933 1.00 56.19 185 THR A O 1
ATOM 1509 N N . ASP A 1 186 ? 14.137 11.441 -10.803 1.00 55.72 186 ASP A N 1
ATOM 1510 C CA . ASP A 1 186 ? 12.760 11.879 -11.044 1.00 55.72 186 ASP A CA 1
ATOM 1511 C C . ASP A 1 186 ? 11.765 11.034 -10.241 1.00 55.72 186 ASP A C 1
ATOM 1513 O O . ASP A 1 186 ? 11.092 10.133 -10.727 1.00 55.72 186 ASP A O 1
ATOM 1517 N N . ARG A 1 187 ? 11.698 11.284 -8.927 1.00 65.56 187 ARG A N 1
ATOM 1518 C CA . ARG A 1 187 ? 10.822 10.505 -8.017 1.00 65.56 187 ARG A CA 1
ATOM 1519 C C . ARG A 1 187 ? 9.366 10.959 -8.001 1.00 65.56 187 ARG A C 1
ATOM 1521 O O . ARG A 1 187 ? 8.612 10.465 -7.159 1.00 65.56 187 ARG A O 1
ATOM 1528 N N . LYS A 1 188 ? 9.010 11.923 -8.846 1.00 68.69 188 LYS A N 1
ATOM 1529 C CA . LYS A 1 188 ? 7.651 12.436 -9.025 1.00 68.69 188 LYS A CA 1
ATOM 1530 C C . LYS A 1 188 ? 7.120 11.921 -10.357 1.00 68.69 188 LYS A C 1
ATOM 1532 O O . LYS A 1 188 ? 7.900 11.698 -11.271 1.00 68.69 188 LYS A O 1
ATOM 1537 N N . PHE A 1 189 ? 5.813 11.709 -10.431 1.00 74.44 189 PHE A N 1
ATOM 1538 C CA . PHE A 1 189 ? 5.175 11.309 -11.679 1.00 74.44 189 PHE A CA 1
ATOM 1539 C C . PHE A 1 189 ? 5.320 12.459 -12.6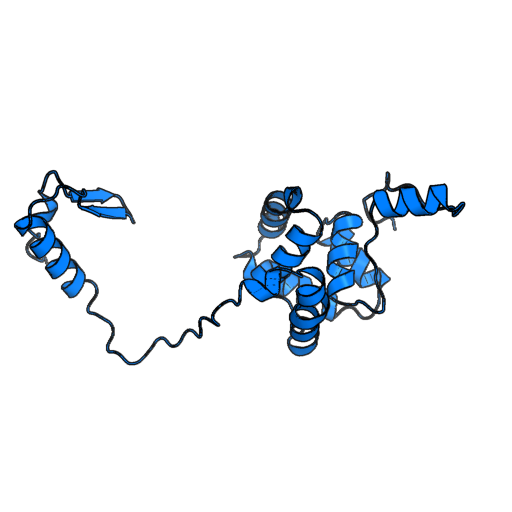88 1.00 74.44 189 PHE A C 1
ATOM 1541 O O . PHE A 1 189 ? 4.989 13.595 -12.344 1.00 74.44 189 PHE A O 1
ATOM 1548 N N . SER A 1 190 ? 5.862 12.183 -13.873 1.00 69.69 190 SER A N 1
ATOM 1549 C CA . SER A 1 190 ? 5.902 13.124 -14.997 1.00 69.69 190 SER A CA 1
ATOM 1550 C C . SER A 1 190 ? 4.714 12.854 -15.916 1.00 69.69 190 SER A C 1
ATOM 1552 O O . SER A 1 190 ? 4.395 11.690 -16.155 1.00 69.69 190 SER A O 1
ATOM 1554 N N . GLU A 1 191 ? 4.065 13.921 -16.382 1.00 59.44 191 GLU A N 1
ATOM 1555 C CA . GLU A 1 191 ? 3.033 13.858 -17.431 1.00 59.44 191 GLU A CA 1
ATOM 1556 C C . GLU A 1 191 ? 3.637 13.495 -18.792 1.00 59.44 191 GLU A C 1
ATOM 1558 O O . GLU A 1 191 ? 4.779 13.939 -19.063 1.00 59.44 191 GLU A O 1
#